Protein 7ZRR (pdb70)

Organism: Homo sapiens (NCBI:txid9606)

Solvent-accessible surface area: 11628 Å² total; per-residue (Å²): 0,11,30,47,125,106,12,60,3,82,97,0,13,21,2,0,1,0,6,10,81,6,221,91,47,59,62,33,7,15,0,1,0,0,2,24,36,63,32,28,0,0,0,0,0,2,17,1,69,67,80,78,125,77,114,24,2,7,0,27,0,0,15,10,78,6,98,47,106,32,177,47,34,102,91,4,44,9,57,54,29,33,37,19,186,83,40,53,49,78,120,21,0,4,57,36,1,0,0,0,0,55,0,113,15,173,138,34,134,36,6,127,90,51,204,7,2,72,53,2,34,57,4,65,100,139,43,32,15,128,122,40,40,59,2,42,0,1,0,0,0,19,52,97,56,114,51,203,149,36,11,60,37,0,8,32,8,72,2,85,12,25,25,43,205,71,0,68,53,124,101,15,13,14,111,53,2,49,89,91,8,12,1,0,2,26,85,140,41,155,18,2,0,1,2,0,0,0,0,0,0,0,2,2,68,15,123,75,144,74,0,0,0,0,0,2,2,2,1,121,20,9,23,84,145,22,42,0,1,1,1,5,38,0,0,22,9,19,73,29,7,123,64,69,28,158,220,131,71,89,119,55,17,5,37,68,0,1,50,14,73,75,18

Foldseek 3Di:
DADFFFDFLLVVQQKKWKWFADVVGDIATQEIWGAADQFKTKFFQVSPVVPVDQQGMKIKGLAFFGPDGDPPIDIWGFPDKAHDPPWDDDPWAIPSTMIMTGTAHPVGGTHDDDSRHDHAHADAAVFDDDFQFKWKAKFQAPNALPDPDTGGGIGMHIKTWDDPVLCLPPLAPNPSDDPQKTFIAHPVLRAAGAPGHGTTFTWGQGPNGTHRQWTFDTWDGTSDPSITTMTGGRSNCVCVVPVVPPD/DDPPDPPQCDDVHVND

GO terms:
  GO:0009986 cell surface (C, IDA)
  GO:0045742 positive regulation of epidermal growth factor receptor signaling pathway (P, IDA)
  GO:0004252 serine-type endopeptidase activity (F, IDA)
  GO:0090091 positive regulation of extracellular matrix disassembly (P, IDA)
  GO:0048018 receptor ligand activity (F, IDA)
  GO:0030335 positive regulation of cell migration (P, IDA)
  GO:0005576 extracellular region (C, IDA)
  GO:0005515 protein binding (F, IPI)
  GO:0006508 proteolysis (P, TAS)
  GO:0006935 chemotaxis (P, TAS)
  GO:0007165 signal transduction (P, TAS)
  GO:0031639 plasminogen activation (P, IDA)
  GO:0035579 specific granule membrane (C, TAS)
  GO:0070821 tertiary granule membrane (C, TAS)
  GO:0005576 extracellular region (C, TAS)
  GO:0042730 fibrinolysis (P, TAS)
  GO:0005886 plasma membrane (C, TAS)
  GO:0004252 serine-type endopeptidase activity (F, TAS)
  GO:0014910 regulation of smooth muscle cell migration (P, IDA)
  GO:2000097 regulation of smooth muscle cell-matrix adhesion (P, IDA)

Sequence (263 aa):
IIGGEFTTTIENQPWFAAIYRRHRRGGSVVTYVCGGSLISPCWVISATHCFIDYPKKEDYIVYLGRSRRLNSNTQGEMKFEVENLILHKDYSADTLAHHNDIALLKIRSKEGRCAQPSRTIQTIALPSMYNDPQQFGTSCEITGFGKEQSTDYLYPEQLKMTVVKLISHRECQQPHYYGSEVTTKMLCAADPQWKKTDSCQGDSGGPLVCSLQGRMTLTGIVSWGRGCALKDKPGVYTRVSHFLPWIRSHTKECSRYEVDCRGRGGPCG

Structure (mmCIF, N/CA/C/O backbone):
data_7ZRR
#
_entry.id   7ZRR
#
_cell.length_a   120.906
_cell.length_b   120.906
_cell.length_c   42.716
_cell.angle_alpha   90.000
_cell.angle_beta   90.000
_cell.angle_gamma   120.000
#
_symmetry.space_group_name_H-M   'H 3'
#
loop_
_entity.id
_entity.type
_entity.pdbx_description
1 polymer 'Urokinase-type plasminogen activator'
2 polymer 'synthetic peptide UK965'
3 non-polymer 'PENTAETHYLENE GLYCOL'
4 non-polymer 1,2-ETHANEDIOL
5 non-polymer 'AMINO GROUP'
6 non-polymer 1,3,5-tris(bromomethyl)benzene
7 water water
#
loop_
_atom_site.group_PDB
_atom_site.id
_atom_site.type_symbol
_atom_site.label_atom_id
_atom_site.label_alt_id
_atom_site.label_comp_id
_atom_site.label_asym_id
_atom_site.label_entity_id
_atom_site.label_seq_id
_atom_site.pdbx_PDB_ins_code
_atom_site.Cartn_x
_atom_site.Cartn_y
_atom_site.Cartn_z
_atom_site.occupancy
_atom_site.B_iso_or_equiv
_atom_site.auth_seq_id
_atom_site.auth_comp_id
_atom_site.auth_asym_id
_atom_site.auth_atom_id
_atom_site.pdbx_PDB_model_num
ATOM 1 N N . ILE A 1 32 ? -8.235 -34.737 -8.205 1.00 13.05 1 ILE A N 1
ATOM 2 C CA . ILE A 1 32 ? -8.353 -36.197 -8.280 1.00 13.94 1 ILE A CA 1
ATOM 3 C C . ILE A 1 32 ? -9.065 -36.572 -9.586 1.00 16.35 1 ILE A C 1
ATOM 4 O O . ILE A 1 32 ? -10.204 -36.167 -9.818 1.00 16.20 1 ILE A O 1
ATOM 9 N N . ILE A 1 33 ? -8.414 -37.438 -10.365 1.00 16.07 2 ILE A N 1
ATOM 10 C CA . ILE A 1 33 ? -9.044 -38.084 -11.508 1.00 17.81 2 ILE A CA 1
ATOM 11 C C . ILE A 1 33 ? -9.848 -39.272 -11.009 1.00 16.45 2 ILE A C 1
ATOM 12 O O . ILE A 1 33 ? -9.334 -40.105 -10.272 1.00 17.99 2 ILE A O 1
ATOM 17 N N . GLY A 1 34 ? -11.103 -39.373 -11.484 1.00 17.85 3 GLY A N 1
ATOM 18 C CA . GLY A 1 34 ? -11.937 -40.487 -11.072 1.00 18.26 3 GLY A CA 1
ATOM 19 C C . GLY A 1 34 ? -12.341 -40.358 -9.601 1.00 19.29 3 GLY A C 1
ATOM 20 O O . GLY A 1 34 ? -12.356 -39.280 -9.037 1.00 18.75 3 GLY A O 1
ATOM 21 N N . GLY A 1 35 ? -12.545 -41.495 -8.949 1.00 19.25 4 GLY A N 1
ATOM 22 C CA . GLY A 1 35 ? -12.967 -41.525 -7.559 1.00 19.05 4 GLY A CA 1
ATOM 23 C C . GLY A 1 35 ? -14.318 -40.831 -7.424 1.00 19.85 4 GLY A C 1
ATOM 24 O O . GLY A 1 35 ? -15.103 -40.796 -8.376 1.00 22.05 4 GLY A O 1
ATOM 25 N N . GLU A 1 36 ? -14.519 -40.173 -6.292 1.00 17.06 5 GLU A N 1
ATOM 26 C CA . GLU A 1 36 ? -15.868 -39.860 -5.831 1.00 18.69 5 GLU A CA 1
ATOM 27 C C . GLU A 1 36 ? -15.827 -38.509 -5.121 1.00 16.35 5 GLU A C 1
ATOM 28 O O . GLU A 1 36 ? -14.827 -38.203 -4.487 1.00 15.68 5 GLU A O 1
ATOM 34 N N . PHE A 1 37 ? -16.907 -37.710 -5.224 1.00 14.92 6 PHE A N 1
ATOM 35 C CA . PHE A 1 37 ? -16.986 -36.563 -4.334 1.00 15.36 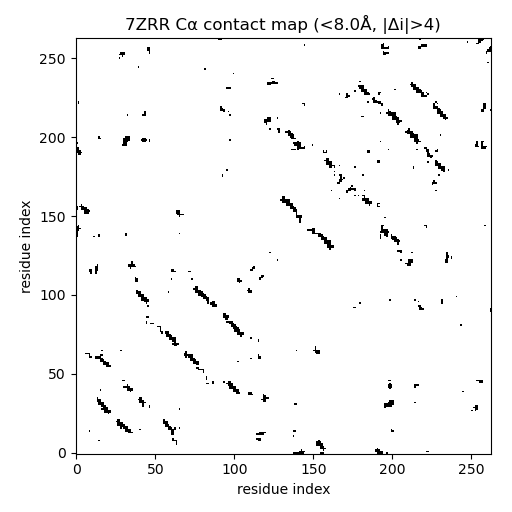6 PHE A CA 1
ATOM 36 C C . PHE A 1 37 ? -17.193 -37.066 -2.910 1.00 15.99 6 PHE A C 1
ATOM 37 O O . PHE A 1 37 ? -17.887 -38.037 -2.658 1.00 16.60 6 PHE A O 1
ATOM 45 N N . THR A 1 38 ? -16.579 -36.363 -1.974 1.00 18.19 7 THR A N 1
ATOM 46 C CA . THR A 1 38 ? -16.714 -36.746 -0.578 1.00 18.07 7 THR A CA 1
ATOM 47 C C . THR A 1 38 ? -17.040 -35.500 0.233 1.00 17.75 7 THR A C 1
ATOM 48 O O . THR A 1 38 ? -17.361 -34.447 -0.313 1.00 18.91 7 THR A O 1
ATOM 52 N N A THR A 1 39 ? -16.957 -35.642 1.557 0.60 18.06 8 THR A N 1
ATOM 53 N N B THR A 1 39 ? -16.994 -35.645 1.561 0.40 17.14 8 THR A N 1
ATOM 54 C CA A THR A 1 39 ? -17.089 -34.524 2.464 0.60 17.24 8 THR A CA 1
ATOM 55 C CA B THR A 1 39 ? -17.117 -34.522 2.468 0.40 15.90 8 THR A CA 1
ATOM 56 C C A THR A 1 39 ? -15.958 -34.646 3.470 0.60 14.58 8 THR A C 1
ATOM 57 C C B THR A 1 39 ? -16.006 -34.655 3.500 0.40 14.21 8 THR A C 1
ATOM 58 O O A THR A 1 39 ? -15.341 -35.708 3.584 0.60 15.48 8 THR A O 1
ATOM 59 O O B THR A 1 39 ? -15.451 -35.743 3.665 0.40 15.11 8 THR A O 1
ATOM 66 N N . ILE A 1 40 ? -15.665 -33.537 4.152 1.00 13.67 9 ILE A N 1
ATOM 67 C CA . ILE A 1 40 ? -14.514 -33.487 5.051 1.00 12.01 9 ILE A CA 1
ATOM 68 C C . ILE A 1 40 ? -14.624 -34.517 6.192 1.00 12.59 9 ILE A C 1
ATOM 69 O O . ILE A 1 40 ? -13.600 -34.967 6.720 1.00 12.44 9 ILE A O 1
ATOM 74 N N . GLU A 1 41 ? -15.838 -34.933 6.535 1.00 12.19 10 GLU A N 1
ATOM 75 C CA . GLU A 1 41 ? -15.983 -35.856 7.653 1.00 13.45 10 GLU A CA 1
ATOM 76 C C . GLU A 1 41 ? -15.361 -37.205 7.306 1.00 14.00 10 GLU A C 1
ATOM 77 O O . GLU A 1 41 ? -14.945 -37.939 8.203 1.00 14.31 10 GLU A O 1
ATOM 83 N N . ASN A 1 42 ? -15.274 -37.527 6.005 1.00 15.97 11 ASN A N 1
ATOM 84 C CA . ASN A 1 42 ? -14.643 -38.763 5.568 1.00 17.15 11 ASN A CA 1
ATOM 85 C C . ASN A 1 42 ? -13.114 -38.649 5.489 1.00 17.74 11 ASN A C 1
ATOM 86 O O . ASN A 1 42 ? -12.449 -39.673 5.422 1.00 22.01 11 ASN A O 1
ATOM 91 N N . GLN A 1 43 ? -12.562 -37.435 5.494 1.00 16.18 12 GLN A N 1
ATOM 92 C CA . GLN A 1 43 ? -11.124 -37.196 5.418 1.00 17.37 12 GLN A CA 1
ATOM 93 C C . GLN A 1 43 ? -10.788 -36.060 6.389 1.00 15.61 12 GLN A C 1
ATOM 94 O O . GLN A 1 43 ? -10.297 -35.032 5.966 1.00 15.06 12 GLN A O 1
ATOM 100 N N . PRO A 1 44 ? -11.092 -36.168 7.702 1.00 15.61 13 PRO A N 1
ATOM 101 C CA . PRO A 1 44 ? -11.108 -35.004 8.589 1.00 14.82 13 PRO A CA 1
ATOM 102 C C . PRO A 1 44 ? -9.746 -34.400 8.952 1.00 13.52 13 PRO A C 1
ATOM 103 O O . PRO A 1 44 ? -9.704 -33.359 9.582 1.00 12.66 13 PRO A O 1
ATOM 107 N N . TRP A 1 45 ? -8.655 -35.069 8.554 1.00 14.30 14 TRP A N 1
ATOM 108 C CA . TRP A 1 45 ? -7.293 -34.557 8.691 1.00 13.63 14 TRP A CA 1
ATOM 109 C C . TRP A 1 45 ? -6.892 -33.675 7.505 1.00 13.39 14 TRP A C 1
ATOM 110 O O . TRP A 1 45 ? -5.804 -33.055 7.526 1.00 12.58 14 TRP A O 1
ATOM 121 N N . PHE A 1 46 ? -7.746 -33.627 6.459 1.00 11.75 15 PHE A N 1
ATOM 122 C CA . PHE A 1 46 ? -7.433 -32.836 5.269 1.00 11.83 15 PHE A CA 1
ATOM 123 C C . PHE A 1 46 ? -7.423 -31.326 5.534 1.00 12.18 15 PHE A C 1
ATOM 124 O O . PHE A 1 46 ? -8.371 -30.736 6.070 1.00 13.26 15 PHE A O 1
ATOM 132 N N . ALA A 1 47 ? -6.306 -30.694 5.140 1.00 10.96 16 ALA A N 1
ATOM 133 C CA . ALA A 1 47 ? -6.109 -29.254 5.273 1.00 10.78 16 ALA A CA 1
ATOM 134 C C . ALA A 1 47 ? -6.088 -28.619 3.890 1.00 10.96 16 ALA A C 1
ATOM 135 O O . ALA A 1 47 ? -5.374 -29.100 2.982 1.00 11.45 16 ALA A O 1
ATOM 137 N N . ALA A 1 48 ? -6.863 -27.530 3.766 1.00 10.24 17 ALA A N 1
ATOM 138 C CA . ALA A 1 48 ? -6.982 -26.769 2.522 1.00 10.88 17 ALA A CA 1
ATOM 139 C C . ALA A 1 48 ? -6.179 -25.490 2.710 1.00 10.37 17 ALA A C 1
ATOM 140 O O . ALA A 1 48 ? -6.485 -24.705 3.601 1.00 11.63 17 ALA A O 1
ATOM 142 N N . ILE A 1 49 ? -5.117 -25.313 1.888 1.00 10.68 18 ILE A N 1
ATOM 143 C CA . ILE A 1 49 ? -4.147 -24.236 2.091 1.00 10.73 18 ILE A CA 1
ATOM 144 C C . ILE A 1 49 ? -4.279 -23.227 0.952 1.00 12.61 18 ILE A C 1
ATOM 145 O O . ILE A 1 49 ? -4.219 -23.618 -0.215 1.00 11.32 18 ILE A O 1
ATOM 150 N N . TYR A 1 50 ? -4.355 -21.938 1.332 1.00 12.83 19 TYR A N 1
ATOM 151 C CA . TYR A 1 50 ? -4.663 -20.887 0.374 1.00 14.93 19 TYR A CA 1
ATOM 152 C C . TYR A 1 50 ? -3.605 -19.800 0.524 1.00 15.26 19 TYR A C 1
ATOM 153 O O . TYR A 1 50 ? -2.942 -19.719 1.557 1.00 15.04 19 TYR A O 1
ATOM 162 N N . ARG A 1 51 ? -3.489 -18.933 -0.495 1.00 17.39 20 ARG A N 1
ATOM 163 C CA . ARG A 1 51 ? -2.571 -17.811 -0.343 1.00 20.07 20 ARG A CA 1
ATOM 164 C C . ARG A 1 51 ? -3.306 -16.521 -0.663 1.00 23.88 20 ARG A C 1
ATOM 165 O O . ARG A 1 51 ? -4.082 -16.489 -1.605 1.00 21.27 20 ARG A O 1
ATOM 173 N N . ARG A 1 52 ? -3.013 -15.482 0.122 1.00 23.58 21 ARG A N 1
ATOM 174 C CA . ARG A 1 52 ? -3.558 -14.150 -0.058 1.00 31.76 21 ARG A CA 1
ATOM 175 C C . ARG A 1 52 ? -2.636 -13.359 -0.982 1.00 32.83 21 ARG A C 1
ATOM 176 O O . ARG A 1 52 ? -1.420 -13.377 -0.817 1.00 35.81 21 ARG A O 1
ATOM 184 N N . HIS A 1 53 ? -3.242 -12.653 -1.939 1.00 35.07 22 HIS A N 1
ATOM 185 C CA . HIS A 1 53 ? -2.504 -11.906 -2.946 1.00 38.97 22 HIS A CA 1
ATOM 186 C C . HIS A 1 53 ? -2.556 -10.412 -2.628 1.00 44.14 22 HIS A C 1
ATOM 187 O O . HIS A 1 53 ? -3.468 -9.950 -1.936 1.00 43.43 22 HIS A O 1
ATOM 194 N N A ARG A 1 54 ? -1.498 -9.630 -3.037 0.50 39.63 23 ARG A N 1
ATOM 195 N N B ARG A 1 54 ? -1.564 -9.686 -3.154 0.50 45.72 23 ARG A N 1
ATOM 196 C CA A ARG A 1 54 ? -1.661 -8.191 -2.903 0.50 45.10 23 ARG A CA 1
ATOM 197 C CA B ARG A 1 54 ? -1.634 -8.209 -3.022 0.50 52.26 23 ARG A CA 1
ATOM 198 C C A ARG A 1 54 ? -2.929 -7.789 -3.650 0.50 47.86 23 ARG A C 1
ATOM 199 C C B ARG A 1 54 ? -2.972 -7.823 -3.646 0.50 52.60 23 ARG A C 1
ATOM 200 O O A ARG A 1 54 ? -3.141 -8.188 -4.795 0.50 50.93 23 ARG A O 1
ATOM 201 O O B ARG A 1 54 ? -3.213 -8.233 -4.796 0.50 55.46 23 ARG A O 1
ATOM 216 N N . GLY A 1 55 ? -3.773 -7.026 -2.953 1.00 50.34 24 GLY A N 1
ATOM 217 C CA . GLY A 1 55 ? -5.134 -6.739 -3.368 1.00 52.09 2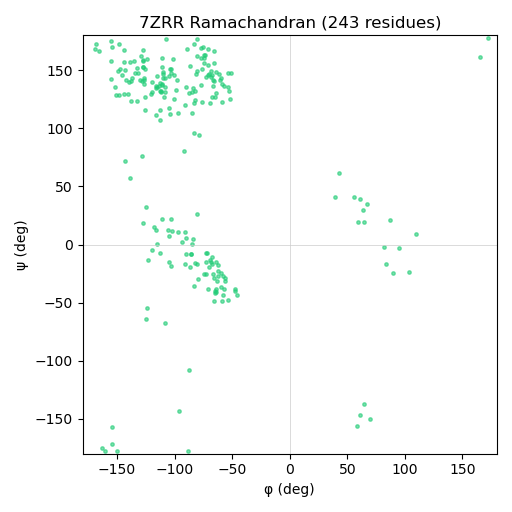4 GLY A CA 1
ATOM 218 C C . GLY A 1 55 ? -6.144 -7.373 -2.415 1.00 55.88 24 GLY A C 1
ATOM 219 O O . GLY A 1 55 ? -7.150 -6.755 -2.074 1.00 58.92 24 GLY A O 1
ATOM 220 N N . GLY A 1 56 ? -5.872 -8.618 -1.999 1.00 54.80 25 GLY A N 1
ATOM 221 C CA . GLY A 1 56 ? -6.688 -9.286 -0.996 1.00 50.80 25 GLY A CA 1
ATOM 222 C C . GLY A 1 56 ? -7.527 -10.429 -1.567 1.00 44.11 25 GLY A C 1
ATOM 223 O O . GLY A 1 56 ? -8.393 -10.972 -0.887 1.00 49.48 25 GLY A O 1
ATOM 224 N N . SER A 1 57 ? -7.275 -10.785 -2.827 1.00 44.68 26 SER A N 1
ATOM 225 C CA . SER A 1 57 ? -7.861 -11.992 -3.385 1.00 36.04 26 SER A CA 1
ATOM 226 C C . SER A 1 57 ? -7.090 -13.186 -2.826 1.00 33.69 26 SER A C 1
ATOM 227 O O . SER A 1 57 ? -5.913 -13.058 -2.487 1.00 35.51 26 SER A O 1
ATOM 230 N N . VAL A 1 58 ? -7.786 -14.325 -2.704 1.00 32.19 27 VAL A N 1
ATOM 231 C CA A VAL A 1 58 ? -7.234 -15.519 -2.085 0.50 27.91 27 VAL A CA 1
ATOM 232 C CA B VAL A 1 58 ? -7.225 -15.517 -2.091 0.50 29.42 27 VAL A CA 1
ATOM 233 C C . VAL A 1 58 ? -7.458 -16.690 -3.039 1.00 26.58 27 VAL A C 1
ATOM 234 O O . VAL A 1 58 ? -8.567 -16.904 -3.507 1.00 27.51 27 VAL A O 1
ATOM 241 N N . THR A 1 59 ? -6.390 -17.437 -3.325 1.00 24.04 28 THR A N 1
ATOM 242 C CA . THR A 1 59 ? -6.532 -18.578 -4.210 1.00 22.70 28 THR A CA 1
ATOM 243 C C . THR A 1 59 ? -5.963 -19.817 -3.536 1.00 20.05 28 THR A C 1
ATOM 244 O O . THR A 1 59 ? -5.129 -19.725 -2.638 1.00 18.39 28 THR A O 1
ATOM 248 N N . TYR A 1 60 ? -6.428 -20.979 -4.012 1.00 18.09 29 TYR A N 1
ATOM 249 C CA . TYR A 1 60 ? -5.943 -22.228 -3.447 1.00 15.71 29 TYR A CA 1
ATOM 250 C C . TYR A 1 60 ? -4.491 -22.459 -3.845 1.00 15.41 29 TYR A C 1
ATOM 251 O O . TYR A 1 60 ? -4.097 -22.170 -4.976 1.00 16.71 29 TYR A O 1
ATOM 260 N N . VAL A 1 61 ? -3.743 -23.095 -2.944 1.00 13.10 30 VAL A N 1
ATOM 261 C CA . VAL A 1 61 ? -2.365 -23.481 -3.183 1.00 14.97 30 VAL A CA 1
ATOM 262 C C . VAL A 1 61 ? -2.273 -24.998 -3.353 1.00 14.17 30 VAL A C 1
ATOM 263 O O . VAL A 1 61 ? -1.897 -25.519 -4.408 1.00 14.00 30 VAL A O 1
ATOM 267 N N . CYS A 1 62 ? -2.542 -25.722 -2.257 1.00 14.19 31 CYS A N 1
ATOM 268 C CA . CYS A 1 62 ? -2.238 -27.135 -2.153 1.00 13.63 31 CYS A CA 1
ATOM 269 C C . CYS A 1 62 ? -2.993 -27.703 -0.955 1.00 12.18 31 CYS A C 1
ATOM 270 O O . CYS A 1 62 ? -3.531 -26.949 -0.128 1.00 12.60 31 CYS A O 1
ATOM 273 N N . GLY A 1 63 ? -3.043 -29.045 -0.900 1.00 11.74 32 GLY A N 1
ATOM 274 C CA . GLY A 1 63 ? -3.578 -29.776 0.232 1.00 11.31 32 GLY A CA 1
ATOM 275 C C . GLY A 1 63 ? -2.512 -29.925 1.309 1.00 10.94 32 GLY A C 1
ATOM 276 O O . GLY A 1 63 ? -1.325 -29.613 1.104 1.00 10.87 32 GLY A O 1
ATOM 277 N N . GLY A 1 64 ? -2.952 -30.450 2.454 1.00 10.60 33 GLY A N 1
ATOM 278 C CA . GLY A 1 64 ? -2.064 -30.847 3.527 1.00 10.24 33 GLY A CA 1
ATOM 279 C C . GLY A 1 64 ? -2.788 -31.778 4.488 1.00 11.28 33 GLY A C 1
ATOM 280 O O . GLY A 1 64 ? -3.938 -32.108 4.223 1.00 9.90 33 GLY A O 1
ATOM 281 N N . SER A 1 65 ? -2.120 -32.161 5.605 1.00 10.42 34 SER A N 1
ATOM 282 C CA . SER A 1 65 ? -2.721 -33.071 6.574 1.00 11.95 34 SER A CA 1
ATOM 283 C C . SER A 1 65 ? -2.391 -32.613 7.984 1.00 11.63 34 SER A C 1
ATOM 284 O O . SER A 1 65 ? -1.243 -32.290 8.271 1.00 12.79 34 SER A O 1
ATOM 287 N N . LEU A 1 66 ? -3.386 -32.718 8.870 1.00 12.39 35 LEU A N 1
ATOM 288 C CA . LEU A 1 66 ? -3.197 -32.329 10.263 1.00 13.32 35 LEU A CA 1
ATOM 289 C C . LEU A 1 66 ? -2.591 -33.515 11.020 1.00 14.24 35 LEU A C 1
ATOM 290 O O . LEU A 1 66 ? -3.224 -34.565 11.176 1.00 16.18 35 LEU A O 1
ATOM 295 N N . ILE A 1 67 ? -1.348 -33.370 11.475 1.00 15.24 36 ILE A N 1
ATOM 296 C CA . ILE A 1 67 ? -0.682 -34.491 12.120 1.00 15.99 36 ILE A CA 1
ATOM 297 C C . ILE A 1 67 ? -0.633 -34.299 13.638 1.00 15.79 36 ILE A C 1
ATOM 298 O O . ILE A 1 67 ? -0.335 -35.263 14.351 1.00 16.80 36 ILE A O 1
ATOM 303 N N . SER A 1 68 ? -0.890 -33.083 14.106 1.00 16.37 37 SER A N 1
ATOM 304 C CA . SER A 1 68 ? -1.142 -32.828 15.516 1.00 19.43 37 SER A CA 1
ATOM 305 C C . SER A 1 68 ? -1.993 -31.571 15.604 1.00 19.87 37 SER A C 1
ATOM 306 O O . SER A 1 68 ? -2.136 -30.854 14.608 1.00 20.04 37 SER A O 1
ATOM 309 N N . PRO A 1 69 ? -2.552 -31.188 16.770 1.00 19.72 38 PRO A N 1
ATOM 310 C CA . PRO A 1 69 ? -3.350 -29.978 16.861 1.00 19.16 38 PRO A CA 1
ATOM 311 C C . PRO A 1 69 ? -2.766 -28.724 16.235 1.00 19.13 38 PRO A C 1
ATOM 312 O O . PRO A 1 69 ? -3.511 -27.946 15.652 1.00 17.59 38 PRO A O 1
ATOM 316 N N . CYS A 1 70 ? -1.448 -28.504 16.381 1.00 18.20 39 CYS A N 1
ATOM 317 C CA . CYS A 1 70 ? -0.874 -27.270 15.880 1.00 17.62 39 CYS A CA 1
ATOM 318 C C . CYS A 1 70 ? -0.079 -27.459 14.581 1.00 15.52 39 CYS A C 1
ATOM 319 O O . CYS A 1 70 ? 0.556 -26.496 14.172 1.00 15.15 39 CYS A O 1
ATOM 322 N N . TRP A 1 71 ? -0.104 -28.641 13.956 1.00 16.14 40 TRP A N 1
ATOM 323 C CA . TRP A 1 71 ? 0.859 -28.944 12.896 1.00 16.64 40 TRP A CA 1
ATOM 324 C C . TRP A 1 71 ? 0.192 -29.538 11.655 1.00 15.95 40 TRP A C 1
ATOM 325 O O . TRP A 1 71 ? -0.449 -30.582 11.745 1.00 15.97 40 TRP A O 1
ATOM 336 N N . VAL A 1 72 ? 0.405 -28.888 10.486 1.00 14.11 41 VAL A N 1
ATOM 337 C CA . VAL A 1 72 ? -0.031 -29.457 9.205 1.00 13.49 41 VAL A CA 1
ATOM 338 C C . VAL A 1 72 ? 1.202 -29.794 8.367 1.00 13.26 41 VAL A C 1
ATOM 339 O O . VAL A 1 72 ? 2.148 -29.004 8.332 1.00 14.62 41 VAL A O 1
ATOM 343 N N . ILE A 1 73 ? 1.196 -30.976 7.738 1.00 12.47 42 ILE A N 1
ATOM 344 C CA . ILE A 1 73 ? 2.272 -31.382 6.847 1.00 12.34 42 ILE A CA 1
ATOM 345 C C . ILE A 1 73 ? 1.762 -31.349 5.401 1.00 12.35 42 ILE A C 1
ATOM 346 O O . ILE A 1 73 ? 0.616 -31.689 5.122 1.00 10.67 42 ILE A O 1
ATOM 351 N N . SER A 1 74 ? 2.649 -30.950 4.488 1.00 10.79 43 SER A N 1
ATOM 352 C CA . SER A 1 74 ? 2.340 -30.732 3.080 1.00 10.27 43 SER A CA 1
ATOM 353 C C . SER A 1 74 ? 3.636 -30.916 2.282 1.00 11.44 43 SER A C 1
ATOM 354 O O . SER A 1 74 ? 4.535 -31.620 2.748 1.00 11.85 43 SER A O 1
ATOM 357 N N . ALA A 1 75 ? 3.689 -30.314 1.085 1.00 11.82 44 ALA A N 1
ATOM 358 C CA . ALA A 1 75 ? 4.811 -30.530 0.171 1.00 11.75 44 ALA A CA 1
ATOM 359 C C . ALA A 1 75 ? 5.548 -29.206 -0.024 1.00 12.74 44 ALA A C 1
ATOM 360 O O . ALA A 1 75 ? 4.916 -28.194 -0.291 1.00 13.19 44 ALA A O 1
ATOM 362 N N . THR A 1 76 ? 6.890 -29.232 0.038 1.00 13.95 45 THR A N 1
ATOM 363 C CA . THR A 1 76 ? 7.665 -27.988 -0.116 1.00 13.63 45 THR A CA 1
ATOM 364 C C . THR A 1 76 ? 7.424 -27.317 -1.469 1.00 13.97 45 THR A C 1
ATOM 365 O O . THR A 1 76 ? 7.354 -26.098 -1.510 1.00 14.81 45 THR A O 1
ATOM 369 N N . HIS A 1 77 ? 7.246 -28.092 -2.554 1.00 14.58 46 HIS A N 1
ATOM 370 C CA . HIS A 1 77 ? 7.068 -27.487 -3.870 1.00 14.68 46 HIS A CA 1
ATOM 371 C C . HIS A 1 77 ? 5.900 -26.510 -3.922 1.00 16.68 46 HIS A C 1
ATOM 372 O O . HIS A 1 77 ? 5.905 -25.591 -4.740 1.00 15.71 46 HIS A O 1
ATOM 379 N N . CYS A 1 78 ? 4.891 -26.752 -3.066 1.00 13.80 47 CYS A N 1
ATOM 380 C CA . CYS A 1 78 ? 3.722 -25.893 -2.999 1.00 14.88 47 CYS A CA 1
ATOM 381 C C . CYS A 1 78 ? 4.049 -24.466 -2.584 1.00 15.21 47 CYS A C 1
ATOM 382 O O . CYS A 1 78 ? 3.255 -23.580 -2.852 1.00 15.95 47 CYS A O 1
ATOM 385 N N . PHE A 1 79 ? 5.185 -24.243 -1.905 1.00 17.05 48 PHE A N 1
ATOM 386 C CA . PHE A 1 79 ? 5.429 -22.970 -1.239 1.00 17.21 48 PHE A CA 1
ATOM 387 C C . PHE A 1 79 ? 6.715 -22.289 -1.710 1.00 19.74 48 PHE A C 1
ATOM 388 O O . PHE A 1 79 ? 6.933 -21.124 -1.348 1.00 20.05 48 PHE A O 1
ATOM 396 N N . ILE A 1 80 ? 7.571 -23.018 -2.433 1.00 18.64 49 ILE A N 1
ATOM 397 C CA . ILE A 1 80 ? 8.966 -22.610 -2.626 1.00 19.28 49 ILE A CA 1
AT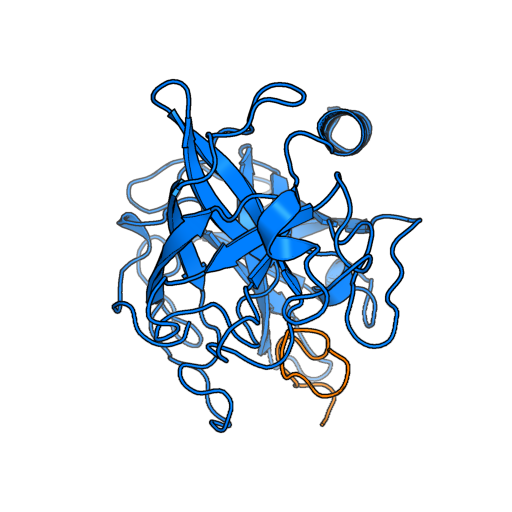OM 398 C C . ILE A 1 80 ? 9.016 -21.275 -3.382 1.00 20.05 49 ILE A C 1
ATOM 399 O O . ILE A 1 80 ? 9.933 -20.493 -3.171 1.00 22.77 49 ILE A O 1
ATOM 404 N N . ASP A 1 81 ? 8.003 -20.978 -4.204 1.00 20.69 50 ASP A N 1
ATOM 405 C CA . ASP A 1 81 ? 7.965 -19.745 -4.975 1.00 22.50 50 ASP A CA 1
ATOM 406 C C . ASP A 1 81 ? 7.638 -18.537 -4.110 1.00 24.75 50 ASP A C 1
ATOM 407 O O . ASP A 1 81 ? 7.990 -17.422 -4.473 1.00 26.99 50 ASP A O 1
ATOM 412 N N . TYR A 1 82 ? 6.942 -18.746 -2.987 1.00 23.75 51 TYR A N 1
ATOM 413 C CA . TYR A 1 82 ? 6.445 -17.657 -2.166 1.00 23.02 51 TYR A CA 1
ATOM 414 C C . TYR A 1 82 ? 6.577 -18.105 -0.715 1.00 23.11 51 TYR A C 1
ATOM 415 O O . TYR A 1 82 ? 5.593 -18.497 -0.087 1.00 22.90 51 TYR A O 1
ATOM 424 N N . PRO A 1 83 ? 7.816 -18.174 -0.189 1.00 22.65 52 PRO A N 1
ATOM 425 C CA . PRO A 1 83 ? 8.065 -18.819 1.097 1.00 23.32 52 PRO A CA 1
ATOM 426 C C . PRO A 1 83 ? 7.766 -17.975 2.345 1.00 25.50 52 PRO A C 1
ATOM 427 O O . PRO A 1 83 ? 8.369 -18.198 3.390 1.00 31.84 52 PRO A O 1
ATOM 431 N N . LYS A 1 84 ? 6.856 -17.006 2.250 1.00 25.16 53 LYS A N 1
ATOM 432 C CA . LYS A 1 84 ? 6.580 -16.171 3.415 1.00 26.39 53 LYS A CA 1
ATOM 433 C C . LYS A 1 84 ? 5.305 -16.623 4.118 1.00 25.21 53 LYS A C 1
ATOM 434 O O . LYS A 1 84 ? 4.238 -16.656 3.511 1.00 24.32 53 LYS A O 1
ATOM 440 N N . LYS A 1 85 ? 5.423 -16.911 5.416 1.00 22.70 54 LYS A N 1
ATOM 441 C CA . LYS A 1 85 ? 4.324 -17.540 6.124 1.00 22.34 54 LYS A CA 1
ATOM 442 C C . LYS A 1 85 ? 3.108 -16.616 6.139 1.00 22.26 54 LYS A C 1
ATOM 443 O O . LYS A 1 85 ? 1.973 -17.088 6.124 1.00 21.44 54 LYS A O 1
ATOM 449 N N . GLU A 1 86 ? 3.330 -15.299 6.149 1.00 23.16 55 GLU A N 1
ATOM 450 C CA . GLU A 1 86 ? 2.236 -14.340 6.272 1.00 24.67 55 GLU A CA 1
ATOM 451 C C . GLU A 1 86 ? 1.242 -14.398 5.111 1.00 24.10 55 GLU A C 1
ATOM 452 O O . GLU A 1 86 ? 0.135 -13.873 5.242 1.00 25.15 55 GLU A O 1
ATOM 458 N N . ASP A 1 87 ? 1.627 -15.005 3.988 1.00 22.97 56 ASP A N 1
ATOM 459 C CA . ASP A 1 87 ? 0.760 -14.997 2.817 1.00 25.84 56 ASP A CA 1
ATOM 460 C C . ASP A 1 87 ? -0.329 -16.078 2.940 1.00 24.15 56 ASP A C 1
ATOM 461 O O . ASP A 1 87 ? -1.323 -16.045 2.208 1.00 24.03 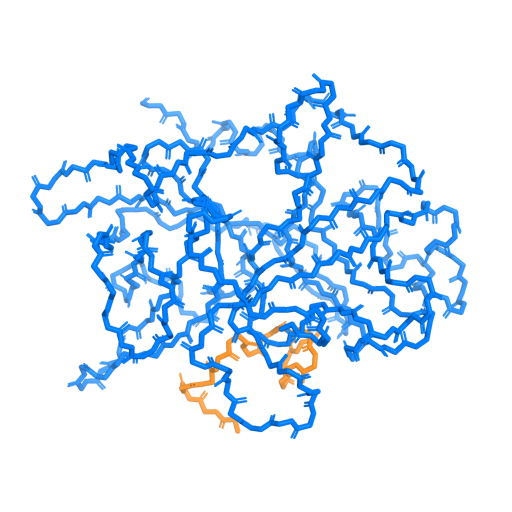56 ASP A O 1
ATOM 466 N N . TYR A 1 88 ? -0.144 -17.048 3.846 1.00 20.72 57 TYR A N 1
ATOM 467 C CA . TYR A 1 88 ? -0.938 -18.271 3.746 1.00 18.71 57 TYR A CA 1
ATOM 468 C C . TYR A 1 88 ? -2.070 -18.296 4.766 1.00 18.99 57 TYR A C 1
ATOM 469 O O . TYR A 1 88 ? -1.964 -17.692 5.834 1.00 18.30 57 TYR A O 1
ATOM 478 N N . ILE A 1 89 ? -3.143 -19.000 4.386 1.00 16.95 58 ILE A N 1
ATOM 479 C CA . ILE A 1 89 ? -4.271 -19.312 5.247 1.00 18.33 58 ILE A CA 1
ATOM 480 C C . ILE A 1 89 ? -4.472 -20.828 5.185 1.00 16.62 58 ILE A C 1
ATOM 481 O O . ILE A 1 89 ? -4.371 -21.436 4.108 1.00 17.63 58 ILE A O 1
ATOM 486 N N . VAL A 1 90 ? -4.802 -21.422 6.320 1.00 14.98 59 VAL A N 1
ATOM 487 C CA . VAL A 1 90 ? -5.118 -22.835 6.363 1.00 15.37 59 VAL A CA 1
ATOM 488 C C . VAL A 1 90 ? -6.534 -23.003 6.888 1.00 15.56 59 VAL A C 1
ATOM 489 O O . VAL A 1 90 ? -6.865 -22.449 7.938 1.00 15.87 59 VAL A O 1
ATOM 493 N N . TYR A 1 91 ? -7.333 -23.790 6.151 1.00 13.51 60 TYR A N 1
ATOM 494 C CA . TYR A 1 91 ? -8.619 -24.226 6.658 1.00 13.41 60 TYR A CA 1
ATOM 495 C C . TYR A 1 91 ? -8.618 -25.707 7.016 1.00 13.43 60 TYR A C 1
ATOM 496 O O . TYR A 1 91 ? -8.056 -26.551 6.316 1.00 12.70 60 TYR A O 1
ATOM 505 N N . LEU A 1 92 ? -9.203 -26.010 8.184 1.00 11.82 61 LEU A N 1
ATOM 506 C CA . LEU A 1 92 ? -9.499 -27.395 8.528 1.00 11.19 61 LEU A CA 1
ATOM 507 C C . LEU A 1 92 ? -11.027 -27.493 8.503 1.00 11.35 61 LEU A C 1
ATOM 508 O O . LEU A 1 92 ? -11.691 -26.460 8.584 1.00 12.63 61 LEU A O 1
ATOM 513 N N . GLY A 1 93 ? -11.553 -28.723 8.382 1.00 12.66 62 GLY A N 1
ATOM 514 C CA . GLY A 1 93 ? -12.981 -28.988 8.421 1.00 13.24 62 GLY A CA 1
ATOM 515 C C . GLY A 1 93 ? -13.735 -28.341 7.256 1.00 13.09 62 GLY A C 1
ATOM 516 O O . GLY A 1 93 ? -14.921 -28.056 7.403 1.00 15.29 62 GLY A O 1
ATOM 517 N N . ARG A 1 94 ? -13.058 -28.180 6.114 1.00 12.32 63 ARG A N 1
ATOM 518 C CA . ARG A 1 94 ? -13.655 -27.529 4.961 1.00 14.34 63 ARG A CA 1
ATOM 519 C C . ARG A 1 94 ? -13.844 -28.525 3.817 1.00 15.45 63 ARG A C 1
ATOM 520 O O . ARG A 1 94 ? -12.906 -29.210 3.396 1.00 14.90 63 ARG A O 1
ATOM 528 N N . SER A 1 95 ? -15.055 -28.495 3.241 1.00 14.57 64 SER A N 1
ATOM 529 C CA . SER A 1 95 ? -15.386 -29.471 2.213 1.00 14.25 64 SER A CA 1
ATOM 530 C C . SER A 1 95 ? -15.439 -28.850 0.829 1.00 13.48 64 SER A C 1
ATOM 531 O O . SER A 1 95 ? -15.555 -29.604 -0.126 1.00 12.43 64 SER A O 1
ATOM 534 N N A ARG A 1 96 ? -15.407 -27.507 0.735 0.50 13.06 65 ARG A N 1
ATOM 535 N N B ARG A 1 96 ? -15.400 -27.505 0.736 0.50 13.18 65 ARG A N 1
ATOM 536 C CA A ARG A 1 96 ? -15.538 -26.862 -0.561 0.50 13.08 65 ARG A CA 1
ATOM 537 C CA B ARG A 1 96 ? -15.550 -26.842 -0.550 0.50 13.29 65 ARG A CA 1
ATOM 538 C C A ARG A 1 96 ? -14.390 -25.896 -0.813 0.50 13.56 65 ARG A C 1
ATOM 539 C C B ARG A 1 96 ? -14.402 -25.879 -0.811 0.50 13.69 65 ARG A C 1
ATOM 540 O O A ARG A 1 96 ? -13.777 -25.382 0.122 0.50 13.95 65 ARG A O 1
ATOM 541 O O B ARG A 1 96 ? -13.807 -25.341 0.123 0.50 14.10 65 ARG A O 1
ATOM 556 N N . LEU A 1 97 ? -14.126 -25.655 -2.102 1.00 13.21 66 LEU A N 1
ATOM 557 C CA . LEU A 1 97 ? -12.910 -24.961 -2.498 1.00 13.58 66 LEU A CA 1
ATOM 558 C C . LEU A 1 97 ? -13.025 -23.456 -2.281 1.00 14.64 66 LEU A C 1
ATOM 559 O O . LEU A 1 97 ? -12.147 -22.856 -1.673 1.00 15.08 66 LEU A O 1
ATOM 564 N N . ASN A 1 98 ? -14.074 -22.835 -2.838 1.00 17.89 67 ASN A N 1
ATOM 565 C CA . ASN A 1 98 ? -14.204 -21.391 -2.882 1.00 19.31 67 ASN A CA 1
ATOM 566 C C . ASN A 1 98 ? -15.441 -20.929 -2.099 1.00 21.85 67 ASN A C 1
ATOM 567 O O . ASN A 1 98 ? -15.815 -19.772 -2.207 1.00 22.71 67 ASN A O 1
ATOM 572 N N . SER A 1 99 ? -16.013 -21.813 -1.271 1.00 23.82 68 SER A N 1
ATOM 573 C CA . SER A 1 99 ? -17.187 -21.593 -0.436 1.00 24.06 68 SER A CA 1
ATOM 574 C C . SER A 1 99 ? -16.906 -22.081 0.986 1.00 25.76 68 SER A C 1
ATOM 575 O O . SER A 1 99 ? -16.170 -23.041 1.196 1.00 24.73 68 SER A O 1
ATOM 578 N N . ASN A 1 100 ? -17.504 -21.420 1.977 1.00 23.65 69 ASN A N 1
ATOM 579 C CA . ASN A 1 100 ? -17.329 -21.800 3.374 1.00 22.96 69 ASN A CA 1
ATOM 580 C C . ASN A 1 100 ? -18.269 -22.951 3.677 1.00 21.90 69 ASN A C 1
ATOM 581 O O . ASN A 1 100 ? -19.320 -23.014 3.061 1.00 22.74 69 ASN A O 1
ATOM 586 N N . THR A 1 101 ? -17.868 -23.876 4.572 1.00 20.88 70 THR A N 1
ATOM 587 C CA . THR A 1 101 ? -18.765 -24.942 4.969 1.00 20.89 70 THR A CA 1
ATOM 588 C C . THR A 1 101 ? -18.854 -24.992 6.495 1.00 19.02 70 THR A C 1
ATOM 589 O O . THR A 1 101 ? -17.945 -24.593 7.216 1.00 18.33 70 THR A O 1
ATOM 593 N N . GLN A 1 102 ? -19.986 -25.473 6.992 1.00 19.89 71 GLN A N 1
ATOM 594 C CA . GLN A 1 102 ? -20.226 -25.416 8.427 1.00 18.90 71 GLN A CA 1
ATOM 595 C C . GLN A 1 102 ? -19.231 -26.348 9.115 1.00 17.78 71 GLN A C 1
ATOM 596 O O . GLN A 1 102 ? -18.974 -27.444 8.624 1.00 19.11 71 GLN A O 1
ATOM 602 N N . GLY A 1 103 ? -18.640 -25.886 10.220 1.00 16.96 72 GLY A N 1
ATOM 603 C CA . GLY A 1 103 ? -17.721 -26.725 10.966 1.00 17.19 72 GLY A CA 1
ATOM 604 C C . GLY A 1 103 ? -16.254 -26.499 10.573 1.00 18.92 72 GLY A C 1
ATOM 605 O O . GLY A 1 103 ? -15.364 -27.150 11.126 1.00 18.10 72 GLY A O 1
ATOM 606 N N . GLU A 1 104 ? -16.026 -25.633 9.577 1.00 17.54 73 GLU A N 1
ATOM 607 C CA . GLU A 1 104 ? -14.664 -25.301 9.164 1.00 17.36 73 GLU A CA 1
ATOM 608 C C . GLU A 1 104 ? -14.024 -24.387 10.208 1.00 16.98 73 GLU A C 1
ATOM 609 O O . GLU A 1 104 ? -14.729 -23.705 10.959 1.00 19.00 73 GLU A O 1
ATOM 615 N N . MET A 1 105 ? -12.692 -24.381 10.265 1.00 15.18 74 MET A N 1
ATOM 616 C CA . MET A 1 105 ? -11.971 -23.477 11.147 1.00 16.83 74 MET A CA 1
ATOM 617 C C . MET A 1 105 ? -10.780 -22.904 10.379 1.00 16.72 74 MET A C 1
ATOM 618 O O . MET A 1 105 ? -10.185 -23.603 9.554 1.00 15.16 74 MET A O 1
ATOM 623 N N . LYS A 1 106 ? -10.474 -21.631 10.625 1.00 15.86 75 LYS A N 1
ATOM 624 C CA . LYS A 1 106 ? -9.477 -20.928 9.828 1.00 16.70 75 LYS A CA 1
ATOM 625 C C . LYS A 1 106 ? -8.267 -20.619 10.704 1.00 18.05 75 LYS A C 1
ATOM 626 O O . LYS A 1 106 ? -8.435 -20.246 11.853 1.00 18.64 75 LYS A O 1
ATOM 632 N N . PHE A 1 107 ? -7.063 -20.781 10.140 1.00 15.82 76 PHE A N 1
ATOM 633 C CA . PHE A 1 107 ? -5.818 -20.616 10.861 1.00 16.24 76 PHE A CA 1
ATOM 634 C C . PHE A 1 107 ? -4.847 -19.794 10.023 1.00 17.43 76 PHE A C 1
ATOM 635 O O . PHE A 1 107 ? -4.879 -19.800 8.777 1.00 17.81 76 PHE A O 1
ATOM 643 N N . GLU A 1 108 ? -4.023 -19.031 10.750 1.00 17.06 77 GLU A N 1
ATOM 644 C CA . GLU A 1 108 ? -2.874 -18.403 10.143 1.00 19.41 77 GLU A CA 1
ATOM 645 C C . GLU A 1 108 ? -1.704 -19.380 10.249 1.00 16.27 77 GLU A C 1
ATOM 646 O O . GLU A 1 108 ? -1.761 -20.374 10.969 1.00 16.38 77 GLU A O 1
ATOM 652 N N . VAL A 1 109 ? -0.623 -19.087 9.528 1.00 18.32 78 VAL A N 1
ATOM 653 C CA . VAL A 1 109 ? 0.547 -19.927 9.594 1.00 16.35 78 VAL A CA 1
ATOM 654 C C . VAL A 1 109 ? 1.592 -19.206 10.456 1.00 19.09 78 VAL A C 1
ATOM 655 O O . VAL A 1 109 ? 2.137 -18.212 10.001 1.00 18.43 78 VAL A O 1
ATOM 659 N N . GLU A 1 110 ? 1.875 -19.766 11.644 1.00 21.60 79 GLU A N 1
ATOM 660 C CA . GLU A 1 110 ? 2.822 -19.252 12.639 1.00 22.46 79 GLU A CA 1
ATOM 661 C C . GLU A 1 110 ? 4.264 -19.611 12.269 1.00 23.99 79 GLU A C 1
ATOM 662 O O . GLU A 1 110 ? 5.205 -18.909 12.635 1.00 23.66 79 GLU A O 1
ATOM 668 N N . ASN A 1 111 ? 4.452 -20.737 11.587 1.00 19.88 80 ASN A N 1
ATOM 669 C CA . ASN A 1 111 ? 5.768 -21.174 11.138 1.00 21.87 80 ASN A CA 1
ATOM 670 C C . ASN A 1 111 ? 5.593 -21.945 9.837 1.00 21.60 80 ASN A C 1
ATOM 671 O O . ASN A 1 111 ? 4.766 -22.850 9.795 1.00 21.40 80 ASN A O 1
ATOM 676 N N . LEU A 1 112 ? 6.359 -21.564 8.803 1.00 20.31 81 LEU A N 1
ATOM 677 C CA . LEU A 1 112 ? 6.349 -22.293 7.543 1.00 19.78 81 LEU A CA 1
ATOM 678 C C . LEU A 1 112 ? 7.732 -22.883 7.313 1.00 19.53 81 LEU A C 1
ATOM 679 O O . LEU A 1 112 ? 8.716 -22.169 7.135 1.00 22.90 81 LEU A O 1
ATOM 684 N N . ILE A 1 113 ? 7.801 -24.202 7.397 1.00 20.20 82 ILE A N 1
ATOM 685 C CA . ILE A 1 113 ? 9.086 -24.858 7.418 1.00 18.87 82 ILE A CA 1
ATOM 686 C C . ILE A 1 113 ? 9.190 -25.644 6.120 1.00 17.68 82 ILE A C 1
ATOM 687 O O . ILE A 1 113 ? 8.405 -26.569 5.902 1.00 16.12 82 ILE A O 1
ATOM 692 N N . LEU A 1 114 ? 10.140 -25.255 5.281 1.00 17.14 83 LEU A N 1
ATOM 693 C CA . LEU A 1 114 ? 10.396 -25.932 4.013 1.00 17.23 83 LEU A CA 1
ATOM 694 C C . LEU A 1 114 ? 11.651 -26.775 4.161 1.00 18.32 83 LEU A C 1
ATOM 695 O O . LEU A 1 114 ? 12.497 -26.463 4.988 1.00 21.98 83 LEU A O 1
ATOM 700 N N . HIS A 1 115 ? 11.737 -27.878 3.411 1.00 18.46 84 HIS A N 1
ATOM 701 C CA . HIS A 1 115 ? 12.881 -28.766 3.531 1.00 20.74 84 HIS A CA 1
ATOM 702 C C . HIS A 1 115 ? 14.059 -28.114 2.809 1.00 20.62 84 HIS A C 1
ATOM 703 O O . HIS A 1 115 ? 13.953 -27.810 1.617 1.00 20.04 84 HIS A O 1
ATOM 710 N N . LYS A 1 116 ? 15.170 -27.901 3.534 1.00 22.38 85 LYS A N 1
ATOM 711 C CA . LYS A 1 116 ? 16.261 -27.100 2.985 1.00 24.60 85 LYS A CA 1
ATOM 712 C C . LYS A 1 116 ? 16.958 -27.845 1.841 1.00 25.31 85 LYS A C 1
ATOM 713 O O . LYS A 1 116 ? 17.734 -27.260 1.073 1.00 21.78 85 LYS A O 1
ATOM 719 N N . ASP A 1 117 ? 16.677 -29.139 1.703 1.00 23.02 86 ASP A N 1
ATOM 720 C CA . ASP A 1 117 ? 17.325 -29.907 0.643 1.00 24.65 86 ASP A CA 1
ATOM 721 C C . ASP A 1 117 ? 16.335 -30.312 -0.454 1.00 23.82 86 ASP A C 1
ATOM 722 O O . ASP A 1 117 ? 16.575 -31.258 -1.198 1.00 23.84 86 ASP A O 1
ATOM 727 N N . TYR A 1 118 ? 15.225 -29.580 -0.558 1.00 23.08 87 TYR A N 1
ATOM 728 C CA . TYR A 1 118 ? 14.292 -29.759 -1.658 1.00 21.03 87 TYR A CA 1
ATOM 729 C C . TYR A 1 118 ? 15.021 -29.558 -2.983 1.00 24.16 87 TYR A C 1
ATOM 730 O O . TYR A 1 118 ? 15.817 -28.630 -3.154 1.00 22.47 87 TYR A O 1
ATOM 739 N N . SER A 1 119 ? 14.726 -30.444 -3.935 1.00 23.66 88 SER A N 1
ATOM 740 C CA . SER A 1 119 ? 15.183 -30.232 -5.298 1.00 26.94 88 SER A CA 1
ATOM 741 C C . SER A 1 119 ? 14.245 -30.992 -6.219 1.00 26.56 88 SER A C 1
ATOM 742 O O . SER A 1 119 ? 13.573 -31.919 -5.782 1.00 26.27 88 SER A O 1
ATOM 745 N N . ALA A 1 120 ? 14.210 -30.564 -7.477 1.00 26.05 89 ALA A N 1
ATOM 746 C CA . ALA A 1 120 ? 13.483 -31.248 -8.530 1.00 27.52 89 ALA A CA 1
ATOM 747 C C . ALA A 1 120 ? 14.464 -31.520 -9.662 1.00 27.70 89 ALA A C 1
ATOM 748 O O . ALA A 1 120 ? 15.433 -30.769 -9.815 1.00 27.07 89 ALA A O 1
ATOM 750 N N . ASP A 1 121 ? 14.233 -32.598 -10.418 1.00 26.46 90 ASP A N 1
ATOM 751 C CA . ASP A 1 121 ? 14.704 -32.620 -11.798 1.00 30.16 90 ASP A CA 1
ATOM 752 C C . ASP A 1 121 ? 13.577 -32.201 -12.751 1.00 31.28 90 ASP A C 1
ATOM 753 O O . ASP A 1 121 ? 12.800 -31.298 -12.428 1.00 35.45 90 ASP A O 1
ATOM 758 N N . THR A 1 122 ? 13.510 -32.835 -13.934 1.00 29.50 91 THR A N 1
ATOM 759 C CA . THR A 1 122 ? 12.445 -32.588 -14.904 1.00 32.38 91 THR A CA 1
ATOM 760 C C . THR A 1 122 ? 11.106 -33.029 -14.305 1.00 31.67 91 THR A C 1
ATOM 761 O O . THR A 1 122 ? 10.066 -32.393 -14.504 1.00 31.64 91 THR A O 1
ATOM 765 N N . LEU A 1 123 ? 11.152 -34.141 -13.568 1.00 33.18 92 LEU A N 1
ATOM 766 C CA . LEU A 1 123 ? 9.944 -34.814 -13.131 1.00 32.18 92 LEU A CA 1
ATOM 767 C C . LEU A 1 123 ? 9.949 -34.950 -11.610 1.00 29.68 92 LEU A C 1
ATOM 768 O O . LEU A 1 123 ? 8.957 -34.612 -10.978 1.00 31.54 92 LEU A O 1
ATOM 773 N N . ALA A 1 124 ? 11.019 -35.544 -11.072 1.00 25.86 93 ALA A N 1
ATOM 774 C CA . ALA A 1 124 ? 11.088 -36.005 -9.697 1.00 25.82 93 ALA A CA 1
ATOM 775 C C . ALA A 1 124 ? 11.304 -34.833 -8.745 1.00 26.80 93 ALA A C 1
ATOM 776 O O . ALA A 1 124 ? 12.040 -33.893 -9.046 1.00 24.70 93 ALA A O 1
ATOM 778 N N . HIS A 1 125 ? 10.573 -34.872 -7.627 1.00 26.17 94 HIS A N 1
ATOM 779 C CA . HIS A 1 125 ? 10.782 -33.946 -6.530 1.00 23.80 94 HIS A CA 1
ATOM 780 C C . HIS A 1 125 ? 11.395 -34.703 -5.357 1.00 25.60 94 HIS A C 1
ATOM 781 O O . HIS A 1 125 ? 10.839 -35.688 -4.881 1.00 25.94 94 HIS A O 1
ATOM 788 N N . HIS A 1 126 ? 12.526 -34.205 -4.841 1.00 20.96 95 HIS A N 1
ATOM 789 C CA . HIS A 1 126 ? 13.167 -34.828 -3.702 1.00 22.60 95 HIS A CA 1
ATOM 790 C C . HIS A 1 126 ? 12.871 -33.994 -2.471 1.00 17.99 95 HIS A C 1
ATOM 791 O O . HIS A 1 126 ? 12.791 -32.774 -2.587 1.00 18.10 95 HIS A O 1
ATOM 798 N N . ASN A 1 127 ? 12.760 -34.665 -1.321 1.00 17.54 96 ASN A N 1
ATOM 799 C CA . ASN A 1 127 ? 12.587 -33.976 -0.038 1.00 20.11 96 ASN A CA 1
ATOM 800 C C . ASN A 1 127 ? 11.366 -33.053 -0.088 1.00 19.90 96 ASN A C 1
ATOM 801 O O . ASN A 1 127 ? 11.392 -31.910 0.391 1.00 19.22 96 ASN A O 1
ATOM 806 N N . ASP A 1 128 ? 10.288 -33.545 -0.723 1.00 16.79 97 ASP A N 1
ATOM 807 C CA . ASP A 1 128 ? 9.158 -32.664 -0.989 1.00 15.72 97 ASP A CA 1
ATOM 808 C C . ASP A 1 128 ? 8.187 -32.779 0.180 1.00 16.21 97 ASP A C 1
ATOM 809 O O . ASP A 1 128 ? 7.206 -33.523 0.108 1.00 16.65 97 ASP A O 1
ATOM 814 N N . ILE A 1 129 ? 8.513 -32.054 1.254 1.00 15.56 98 ILE A N 1
ATOM 815 C CA . ILE A 1 129 ? 7.850 -32.158 2.552 1.00 14.61 98 ILE A CA 1
ATOM 816 C C . ILE A 1 129 ? 7.984 -30.801 3.234 1.00 15.37 98 ILE A C 1
ATOM 817 O O . ILE A 1 129 ? 9.043 -30.168 3.162 1.00 16.31 98 ILE A O 1
ATOM 822 N N . ALA A 1 130 ? 6.873 -30.327 3.832 1.00 13.98 99 ALA A N 1
ATOM 823 C CA . ALA A 1 130 ? 6.859 -29.003 4.417 1.00 14.03 99 ALA A CA 1
ATOM 824 C C . ALA A 1 130 ? 6.005 -29.089 5.674 1.00 13.97 99 ALA A C 1
ATOM 825 O O . ALA A 1 130 ? 5.094 -29.942 5.740 1.00 13.40 99 ALA A O 1
ATOM 827 N N . LEU A 1 131 ? 6.330 -28.244 6.657 1.00 14.69 100 LEU A N 1
ATOM 828 C CA . LEU A 1 131 ? 5.525 -28.170 7.876 1.00 14.71 100 LEU A CA 1
ATOM 829 C C . LEU A 1 131 ? 4.954 -26.781 8.056 1.00 15.18 100 LEU A C 1
ATOM 830 O O . LEU A 1 131 ? 5.637 -25.776 7.848 1.00 17.29 100 LEU A O 1
ATOM 835 N N . LEU A 1 132 ? 3.692 -26.739 8.504 1.00 14.29 101 LEU A N 1
ATOM 836 C CA . LEU A 1 132 ? 3.032 -25.475 8.770 1.00 16.31 101 LEU A CA 1
ATOM 837 C C . LEU A 1 132 ? 2.525 -25.539 10.199 1.00 16.51 101 LEU A C 1
ATOM 838 O O . LEU A 1 132 ? 1.691 -26.391 10.529 1.00 16.62 101 LEU A O 1
ATOM 843 N N . LYS A 1 133 ? 3.062 -24.670 11.054 1.00 17.26 102 LYS A N 1
ATOM 844 C CA . LYS A 1 133 ? 2.486 -24.532 12.392 1.00 17.30 102 LYS A CA 1
ATOM 845 C C . LYS A 1 133 ? 1.296 -23.593 12.303 1.00 17.64 102 LYS A C 1
ATOM 846 O O . LYS A 1 133 ? 1.441 -22.453 11.871 1.00 17.93 102 LYS A O 1
ATOM 852 N N . ILE A 1 134 ? 0.114 -24.074 12.711 1.00 16.07 103 ILE A N 1
ATOM 853 C CA . ILE A 1 134 ? -1.095 -23.284 1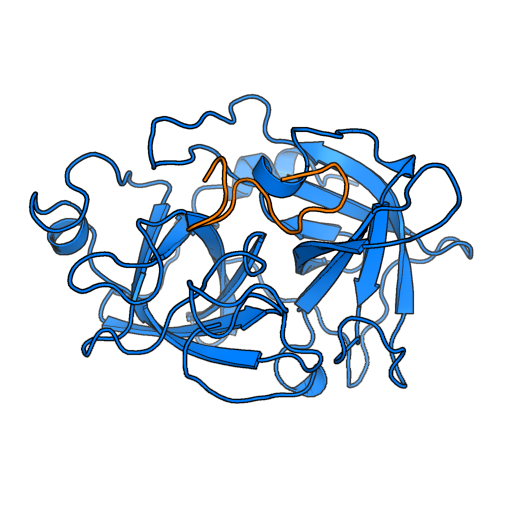2.598 1.00 17.36 103 ILE A CA 1
ATOM 854 C C . ILE A 1 134 ? -1.502 -22.631 13.925 1.00 18.56 103 ILE A C 1
ATOM 855 O O . ILE A 1 134 ? -1.348 -23.193 14.997 1.00 19.92 103 ILE A O 1
ATOM 860 N N . ARG A 1 135 ? -2.077 -21.432 13.808 1.00 21.15 104 ARG A N 1
ATOM 861 C CA . ARG A 1 135 ? -2.613 -20.750 14.969 1.00 23.70 104 ARG A CA 1
ATOM 862 C C . ARG A 1 135 ? -3.770 -19.860 14.529 1.00 24.00 104 ARG A C 1
ATOM 863 O O . ARG A 1 135 ? -3.643 -19.054 13.611 1.00 23.40 104 ARG A O 1
ATOM 871 N N 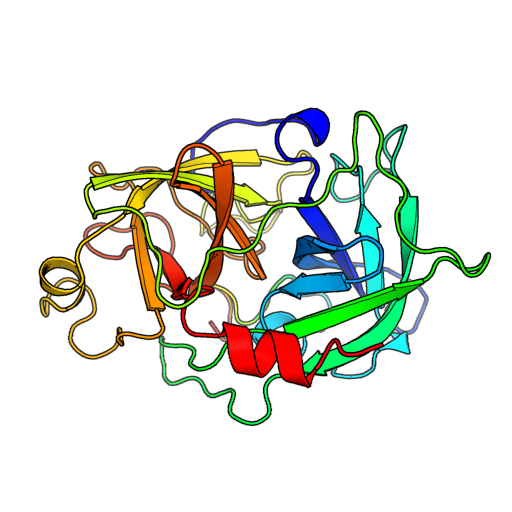. SER A 1 136 ? -4.904 -20.001 15.209 1.00 26.11 105 SER A N 1
ATOM 872 C CA . SER A 1 136 ? -6.020 -19.126 14.899 1.00 28.47 105 SER A CA 1
ATOM 873 C C . SER A 1 136 ? -5.721 -17.732 15.440 1.00 31.50 105 SER A C 1
ATOM 874 O O . SER A 1 136 ? -4.837 -17.575 16.275 1.00 30.49 105 SER A O 1
ATOM 877 N N . LYS A 1 137 ? -6.463 -16.724 14.958 1.00 37.71 106 LYS A N 1
ATOM 878 C CA . LYS A 1 137 ? -6.284 -15.349 15.413 1.00 41.73 106 LYS A CA 1
ATOM 879 C C . LYS A 1 137 ? -6.520 -15.256 16.920 1.00 40.48 106 LYS A C 1
ATOM 880 O O . LYS A 1 137 ? -5.970 -14.373 17.574 1.00 39.08 106 LYS A O 1
ATOM 886 N N . GLU A 1 138 ? -7.293 -16.200 17.470 1.00 41.52 107 GLU A N 1
ATOM 887 C CA . GLU A 1 138 ? -7.555 -16.232 18.901 1.00 42.56 107 GLU A CA 1
ATOM 888 C C . GLU A 1 138 ? -6.441 -16.969 19.650 1.00 42.86 107 GLU A C 1
ATOM 889 O O . GLU A 1 138 ? -6.497 -17.099 20.872 1.00 42.63 107 GLU A O 1
ATOM 895 N N . GLY A 1 139 ? -5.429 -17.447 18.913 1.00 41.06 108 GLY A N 1
ATOM 896 C CA . GLY A 1 139 ? -4.239 -18.037 19.510 1.00 37.61 108 GLY A CA 1
ATOM 897 C C . GLY A 1 139 ? -4.375 -19.531 19.794 1.00 35.46 108 GLY A C 1
ATOM 898 O O . GLY A 1 139 ? -3.602 -20.071 20.575 1.00 36.51 108 GLY A O 1
ATOM 899 N N . ARG A 1 140 ? -5.311 -20.216 19.122 1.00 33.34 109 ARG A N 1
ATOM 900 C CA . ARG A 1 140 ? -5.553 -21.618 19.424 1.00 30.69 109 ARG A CA 1
ATOM 901 C C . ARG A 1 140 ? -5.108 -22.543 18.286 1.00 27.55 109 ARG A C 1
ATOM 902 O O . ARG A 1 140 ? -5.059 -22.126 17.136 1.00 25.78 109 ARG A O 1
ATOM 910 N N . CYS A 1 141 ? -4.760 -23.789 18.649 1.00 25.91 110 CYS A N 1
ATOM 911 C CA . CYS A 1 141 ? -4.494 -24.865 17.701 1.00 28.19 110 CYS A CA 1
ATOM 912 C C . CYS A 1 141 ? -5.810 -25.578 17.378 1.00 24.95 110 CYS A C 1
ATOM 913 O O . CYS A 1 141 ? -6.867 -25.200 17.889 1.00 28.03 110 CYS A O 1
ATOM 916 N N . ALA A 1 142 ? -5.757 -26.622 16.554 1.00 22.05 111 ALA A N 1
ATOM 917 C CA . ALA A 1 142 ? -7.005 -27.241 16.105 1.00 22.03 111 ALA A CA 1
ATOM 918 C C . ALA A 1 142 ? -7.689 -27.924 17.282 1.00 22.26 111 ALA A C 1
ATOM 919 O O . ALA A 1 142 ? -7.016 -28.458 18.166 1.00 20.60 111 ALA A O 1
ATOM 921 N N . GLN A 1 143 ? -9.024 -27.959 17.241 1.00 23.97 112 GLN A N 1
ATOM 922 C CA . GLN A 1 143 ? -9.701 -28.842 18.176 1.00 26.52 112 GLN A CA 1
ATOM 923 C C . GLN A 1 143 ? -10.513 -29.884 17.421 1.00 27.07 112 GLN A C 1
ATOM 924 O O . GLN A 1 143 ? -11.261 -29.556 16.510 1.00 23.65 112 GLN A O 1
ATOM 930 N N . PRO A 1 144 ? -10.369 -31.168 17.789 1.00 26.41 113 PRO A N 1
ATOM 931 C CA . PRO A 1 144 ? -11.058 -32.259 17.099 1.00 25.51 113 PRO A CA 1
ATOM 932 C C . PRO A 1 144 ? -12.578 -32.120 17.172 1.00 24.88 113 PRO A C 1
ATOM 933 O O . PRO A 1 144 ? -13.127 -31.649 18.162 1.00 24.26 113 PRO A O 1
ATOM 937 N N . SER A 1 145 ? -13.238 -32.461 16.060 1.00 22.17 114 SER A N 1
ATOM 938 C CA . SER A 1 145 ? -14.681 -32.359 15.949 1.00 20.33 114 SER A CA 1
ATOM 939 C C . SER A 1 145 ? -15.161 -33.363 14.907 1.00 18.62 114 SER A C 1
ATOM 940 O O . SER A 1 145 ? -14.373 -34.167 14.386 1.00 18.55 114 SER A O 1
ATOM 943 N N . ARG A 1 146 ? -16.447 -33.302 14.539 1.00 18.74 115 ARG A N 1
ATOM 944 C CA . ARG A 1 146 ? -16.889 -34.258 13.551 1.00 19.57 115 ARG A CA 1
ATOM 945 C C . ARG A 1 146 ? -16.232 -33.947 12.204 1.00 17.86 115 ARG A C 1
ATOM 946 O O . ARG A 1 146 ? -16.189 -34.830 11.353 1.00 19.30 115 ARG A O 1
ATOM 954 N N . THR A 1 147 ? -15.648 -32.743 12.053 1.00 14.69 116 THR A N 1
ATOM 955 C CA . THR A 1 147 ? -15.044 -32.441 10.740 1.00 14.39 116 THR A CA 1
ATOM 956 C C . THR A 1 147 ? -13.521 -32.250 10.789 1.00 14.08 116 THR A C 1
ATOM 957 O O . THR A 1 147 ? -12.880 -31.973 9.756 1.00 13.01 116 THR A O 1
ATOM 961 N N . ILE A 1 148 ? -12.933 -32.382 11.986 1.00 14.17 117 ILE A N 1
ATOM 962 C CA . ILE A 1 148 ? -11.503 -32.149 12.155 1.00 15.84 117 ILE A CA 1
ATOM 963 C C . ILE A 1 148 ? -10.944 -33.233 13.066 1.00 17.09 117 ILE A C 1
ATOM 964 O O . ILE A 1 148 ? -11.427 -33.438 14.182 1.00 20.66 117 ILE A O 1
ATOM 969 N N . GLN A 1 149 ? -9.939 -33.960 12.573 1.00 17.97 118 GLN A N 1
ATOM 970 C CA . GLN A 1 149 ? -9.272 -34.965 13.379 1.00 17.35 118 GLN A CA 1
ATOM 971 C C . GLN A 1 149 ? -7.823 -34.978 12.908 1.00 19.57 118 GLN A C 1
ATOM 972 O O . GLN A 1 149 ? -7.560 -34.724 11.729 1.00 18.63 118 GLN A O 1
ATOM 978 N N . THR A 1 150 ? -6.891 -35.330 13.801 1.00 18.75 119 THR A N 1
ATOM 979 C CA . THR A 1 150 ? -5.528 -35.586 13.341 1.00 18.68 119 THR A CA 1
ATOM 980 C C . THR A 1 150 ? -5.395 -36.944 12.663 1.00 19.20 119 THR A C 1
ATOM 981 O O . THR A 1 150 ? -6.227 -37.829 12.850 1.00 22.33 119 THR A O 1
ATOM 985 N N . ILE A 1 151 ? -4.333 -37.095 11.863 1.00 17.91 120 ILE A N 1
ATOM 986 C CA . ILE A 1 151 ? -3.980 -38.380 11.297 1.00 19.54 120 ILE A CA 1
ATOM 987 C C . ILE A 1 151 ? -2.675 -38.888 11.924 1.00 20.90 120 ILE A C 1
ATOM 988 O O . ILE A 1 151 ? -1.726 -38.123 12.119 1.00 21.81 120 ILE A O 1
ATOM 993 N N . ALA A 1 152 ? -2.627 -40.191 12.237 1.00 20.57 121 ALA A N 1
ATOM 994 C CA . ALA A 1 152 ? -1.422 -40.719 12.866 1.00 20.46 121 ALA A CA 1
ATOM 995 C C . ALA A 1 152 ? -0.264 -40.777 11.874 1.00 20.82 121 ALA A C 1
ATOM 996 O O . AL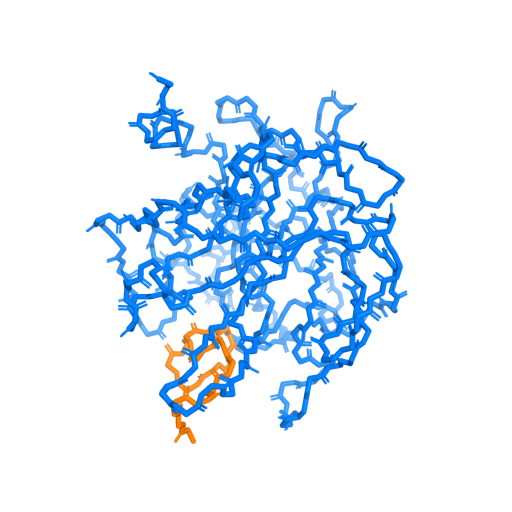A A 1 152 ? -0.428 -41.040 10.687 1.00 19.66 121 ALA A O 1
ATOM 998 N N . LEU A 1 153 ? 0.949 -40.540 12.396 1.00 21.49 122 LEU A N 1
ATOM 999 C CA . LEU A 1 153 ? 2.139 -40.761 11.607 1.00 20.87 122 LEU A CA 1
ATOM 1000 C C . LEU A 1 153 ? 2.538 -42.226 11.752 1.00 21.90 122 LEU A C 1
ATOM 1001 O O . LEU A 1 153 ? 2.289 -42.827 12.784 1.00 23.72 122 LEU A O 1
ATOM 1006 N N . PRO A 1 154 ? 3.232 -42.810 10.764 1.00 20.65 123 PRO A N 1
ATOM 1007 C CA . PRO A 1 154 ? 3.673 -44.198 10.877 1.00 22.97 123 PRO A CA 1
ATOM 1008 C C . PRO A 1 154 ? 4.843 -44.260 11.849 1.00 24.32 123 PRO A C 1
ATOM 1009 O O . PRO A 1 154 ? 5.458 -43.224 12.138 1.00 22.47 123 PRO A O 1
ATOM 1013 N N . SER A 1 155 ? 5.152 -45.474 12.340 1.00 27.52 124 SER A N 1
ATOM 1014 C CA . SER A 1 155 ? 6.397 -45.647 13.079 1.00 28.08 124 SER A CA 1
ATOM 1015 C C . SER A 1 155 ? 7.594 -45.646 12.125 1.00 29.53 124 SER A C 1
ATOM 1016 O O . SER A 1 155 ? 7.467 -45.851 10.906 1.00 24.95 124 SER A O 1
ATOM 1019 N N . MET A 1 156 ? 8.785 -45.396 12.690 1.00 29.87 125 MET A N 1
ATOM 1020 C CA . MET A 1 156 ? 9.967 -45.223 11.872 1.00 33.21 125 MET A CA 1
ATOM 1021 C C . MET A 1 156 ? 10.062 -46.418 10.933 1.00 30.49 125 MET A C 1
ATOM 1022 O O . MET A 1 156 ? 9.928 -47.569 11.367 1.00 30.11 125 MET A O 1
ATOM 1027 N N . TYR A 1 157 ? 10.151 -46.093 9.638 1.00 28.07 126 TYR A N 1
ATOM 1028 C CA . TYR A 1 157 ? 10.311 -47.017 8.531 1.00 27.60 126 TYR A CA 1
ATOM 1029 C C . TYR A 1 157 ? 9.160 -48.035 8.439 1.00 28.42 126 TYR A C 1
ATOM 1030 O O . TYR A 1 157 ? 9.313 -49.050 7.780 1.00 28.93 126 TYR A O 1
ATOM 1039 N N . ASN A 1 158 ? 7.999 -47.767 9.048 1.00 27.80 127 ASN A N 1
ATOM 1040 C CA . ASN A 1 158 ? 6.895 -48.721 9.000 1.00 28.07 127 ASN A CA 1
ATOM 1041 C C . ASN A 1 158 ? 5.915 -48.349 7.882 1.00 32.51 127 ASN A C 1
ATOM 1042 O O . ASN A 1 158 ? 5.236 -47.329 7.989 1.00 32.81 127 ASN A O 1
ATOM 1047 N N . ASP A 1 159 ? 5.823 -49.199 6.841 1.00 32.99 128 ASP A N 1
ATOM 1048 C CA . ASP A 1 159 ? 4.919 -48.992 5.715 1.00 32.95 128 ASP A CA 1
ATOM 1049 C C . ASP A 1 159 ? 4.045 -50.221 5.467 1.00 34.11 128 ASP A C 1
ATOM 1050 O O . ASP A 1 159 ? 4.393 -51.327 5.876 1.00 38.02 128 ASP A O 1
ATOM 1055 N N . PRO A 1 160 ? 2.885 -50.079 4.781 1.00 31.38 129 PRO A N 1
ATOM 1056 C CA . PRO A 1 160 ? 2.055 -51.231 4.411 1.00 27.02 129 PRO A CA 1
ATOM 1057 C C . PRO A 1 160 ? 2.732 -51.963 3.258 1.00 28.92 129 PRO A C 1
ATOM 1058 O O . PRO A 1 160 ? 3.554 -51.380 2.541 1.00 26.43 129 PRO A O 1
ATOM 1062 N N A GLN A 1 161 ? 2.395 -53.246 3.078 0.60 30.39 130 GLN A N 1
ATOM 1063 N N B GLN A 1 161 ? 2.367 -53.242 3.077 0.40 27.94 130 GLN A N 1
ATOM 1064 C CA A GLN A 1 161 ? 3.059 -53.961 2.003 0.60 30.38 130 GLN A CA 1
ATOM 1065 C CA B GLN A 1 161 ? 2.920 -54.037 1.990 0.40 27.10 130 GLN A CA 1
ATOM 1066 C C A GLN A 1 161 ? 2.420 -53.538 0.686 0.60 29.50 130 GLN A C 1
ATOM 1067 C C B GLN A 1 161 ? 2.395 -53.494 0.668 0.40 27.45 130 GLN A C 1
ATOM 1068 O O A GLN A 1 161 ? 1.256 -53.146 0.661 0.60 28.45 130 GLN A O 1
ATOM 1069 O O B GLN A 1 161 ? 1.274 -52.997 0.614 0.40 27.06 130 GLN A O 1
ATOM 1080 N N . PHE A 1 162 ? 3.204 -53.599 -0.394 1.00 26.35 131 PHE A N 1
ATOM 1081 C CA . PHE A 1 162 ? 2.719 -53.207 -1.707 1.00 29.93 131 PHE A CA 1
ATOM 1082 C C . PHE A 1 162 ? 1.467 -54.030 -2.003 1.00 29.13 131 PHE A C 1
ATOM 1083 O O . PHE A 1 162 ? 1.291 -55.094 -1.421 1.00 25.02 131 PHE A O 1
ATOM 1091 N N . GLY A 1 163 ? 0.613 -53.541 -2.911 1.00 28.61 132 GLY A N 1
ATOM 1092 C CA . GLY A 1 163 ? -0.682 -54.161 -3.134 1.00 29.56 132 GLY A CA 1
ATOM 1093 C C . GLY A 1 163 ? -1.762 -53.567 -2.228 1.00 31.30 132 GLY A C 1
ATOM 1094 O O . GLY A 1 163 ? -2.939 -53.643 -2.570 1.00 33.74 132 GLY A O 1
ATOM 1095 N N . THR A 1 164 ? -1.356 -52.993 -1.076 1.00 30.33 133 THR A N 1
ATOM 1096 C CA . THR A 1 164 ? -2.283 -52.399 -0.116 1.00 26.65 133 THR A CA 1
ATOM 1097 C C . THR A 1 164 ? -3.095 -51.280 -0.776 1.00 25.36 133 THR A C 1
ATOM 1098 O O . THR A 1 164 ? -2.538 -50.451 -1.476 1.00 22.38 133 THR A O 1
ATOM 1102 N N . SER A 1 165 ? -4.400 -51.218 -0.490 1.00 23.47 134 SER A N 1
ATOM 1103 C CA . SER A 1 165 ? -5.222 -50.140 -1.014 1.00 26.76 134 SER A CA 1
ATOM 1104 C C . SER A 1 165 ? -5.161 -48.941 -0.061 1.00 23.55 134 SER A C 1
ATOM 1105 O O . SER A 1 165 ? -5.400 -49.091 1.134 1.00 27.74 134 SER A O 1
ATOM 1108 N N . CYS A 1 166 ? -4.890 -47.747 -0.616 1.00 24.14 135 CYS A N 1
ATOM 1109 C CA . CYS A 1 166 ? -4.819 -46.519 0.167 1.00 21.02 135 CYS A CA 1
ATOM 1110 C C . CYS A 1 166 ? -5.731 -45.437 -0.428 1.00 19.33 135 CYS A C 1
ATOM 1111 O O . CYS A 1 166 ? -6.221 -45.558 -1.546 1.00 19.91 135 CYS A O 1
ATOM 1114 N N . GLU A 1 167 ? -5.954 -44.373 0.343 1.00 17.75 136 GLU A N 1
ATOM 1115 C CA . GLU A 1 167 ? -6.823 -43.300 -0.138 1.00 17.40 136 GLU A CA 1
ATOM 1116 C C . GLU A 1 167 ? -6.058 -42.003 -0.333 1.00 16.44 136 GLU A C 1
ATOM 1117 O O . GLU A 1 167 ? -5.235 -41.647 0.510 1.00 16.94 136 GLU A O 1
ATOM 1123 N N . ILE A 1 168 ? -6.454 -41.242 -1.361 1.00 15.20 137 ILE A N 1
ATOM 1124 C CA . ILE A 1 168 ? -5.923 -39.906 -1.568 1.00 14.68 137 ILE A CA 1
ATOM 1125 C C . ILE A 1 168 ? -7.141 -38.992 -1.693 1.00 15.01 137 ILE A C 1
ATOM 1126 O O . ILE A 1 168 ? -8.219 -39.469 -2.066 1.00 14.20 137 ILE A O 1
ATOM 1131 N N . THR A 1 169 ? -6.983 -37.711 -1.330 1.00 13.04 138 THR A N 1
ATOM 1132 C CA . THR A 1 169 ? -8.088 -36.750 -1.337 1.00 11.88 138 THR A CA 1
ATOM 1133 C C . THR A 1 169 ? -7.560 -35.353 -1.645 1.00 12.55 138 THR A C 1
ATOM 1134 O O . THR A 1 169 ? -6.428 -35.022 -1.282 1.00 12.48 138 THR A O 1
ATOM 1138 N N . GLY A 1 170 ? -8.393 -34.528 -2.301 1.00 12.16 139 GLY A N 1
ATOM 1139 C CA . GLY A 1 170 ? -7.987 -33.181 -2.635 1.00 12.29 139 GLY A CA 1
ATOM 1140 C C . GLY A 1 170 ? -8.975 -32.456 -3.527 1.00 11.21 139 GLY A C 1
ATOM 1141 O O . GLY A 1 170 ? -9.997 -33.015 -3.977 1.00 12.26 139 GLY A O 1
ATOM 1142 N N . PHE A 1 171 ? -8.600 -31.205 -3.786 1.00 11.88 140 PHE A N 1
ATOM 1143 C CA . PHE A 1 171 ? -9.338 -30.330 -4.694 1.00 12.20 140 PHE A CA 1
ATOM 1144 C C . PHE A 1 171 ? -8.639 -30.193 -6.063 1.00 12.53 140 PHE A C 1
ATOM 1145 O O . PHE A 1 171 ? -8.935 -29.265 -6.817 1.00 11.94 140 PHE A O 1
ATOM 1153 N N . GLY A 1 172 ? -7.785 -31.163 -6.409 1.00 12.29 141 GLY A N 1
ATOM 1154 C CA . GLY A 1 172 ? -7.030 -31.122 -7.651 1.00 12.38 141 GLY A CA 1
ATOM 1155 C C . GLY A 1 172 ? -7.916 -31.343 -8.881 1.00 13.25 141 GLY A C 1
ATOM 1156 O O . GLY A 1 172 ? -9.077 -31.708 -8.776 1.00 11.30 141 GLY A O 1
ATOM 1157 N N . LYS A 1 173 ? -7.374 -31.078 -10.071 1.00 12.82 142 LYS A N 1
ATOM 1158 C CA . LYS A 1 173 ? -8.165 -31.227 -11.301 1.00 14.84 142 LYS A CA 1
ATOM 1159 C C . LYS A 1 173 ? -8.804 -32.607 -11.440 1.00 13.54 142 LYS A C 1
ATOM 1160 O O . LYS A 1 173 ? -8.250 -33.617 -11.021 1.00 13.70 142 LYS A O 1
ATOM 1166 N N . GLU A 1 174 ? -9.989 -32.652 -12.070 1.00 15.42 143 GLU A N 1
ATOM 1167 C CA . GLU A 1 174 ? -10.654 -33.928 -12.304 1.00 15.68 143 GLU A CA 1
ATOM 1168 C C . GLU A 1 174 ? -10.264 -34.538 -13.657 1.00 16.76 143 GLU A C 1
ATOM 1169 O O . GLU A 1 174 ? -10.514 -35.721 -13.870 1.00 18.55 143 GLU A O 1
ATOM 1175 N N . GLN A 1 175 ? -9.688 -33.713 -14.547 1.00 18.78 144 GLN A N 1
ATOM 1176 C CA . GLN A 1 175 ? -9.039 -34.178 -15.777 1.00 19.11 144 GLN A CA 1
ATOM 1177 C C . GLN A 1 175 ? -7.803 -33.303 -16.014 1.00 18.72 144 GLN A C 1
ATOM 1178 O O . GLN A 1 175 ? -7.814 -32.095 -15.751 1.00 17.48 144 GLN A O 1
ATOM 1184 N N . SER A 1 176 ? -6.717 -33.919 -16.495 1.00 21.28 145 SER A N 1
ATOM 1185 C CA . SER A 1 176 ? -5.494 -33.133 -16.643 1.00 23.35 145 SER A CA 1
ATOM 1186 C C . SER A 1 176 ? -5.688 -31.925 -17.557 1.00 24.02 145 SER A C 1
ATOM 1187 O O . SER A 1 176 ? -5.004 -30.911 -17.428 1.00 24.17 145 SER A O 1
ATOM 1190 N N . THR A 1 177 ? -6.631 -32.025 -18.494 1.00 23.04 146 THR A N 1
ATOM 1191 C CA . THR A 1 177 ? -6.838 -30.971 -19.473 1.00 22.89 146 THR A CA 1
ATOM 1192 C C . THR A 1 177 ? -7.757 -29.861 -18.985 1.00 22.66 146 THR A C 1
ATOM 1193 O O . THR A 1 177 ? -7.891 -28.851 -19.668 1.00 21.02 146 THR A O 1
ATOM 1197 N N . ASP A 1 178 ? -8.408 -30.033 -17.821 1.00 19.89 147 ASP A N 1
ATOM 1198 C CA . ASP A 1 178 ? -9.324 -29.004 -17.345 1.00 21.06 147 ASP A CA 1
ATOM 1199 C C . ASP A 1 178 ? -8.534 -27.783 -16.905 1.00 19.98 147 ASP A C 1
ATOM 1200 O O . ASP A 1 178 ? -7.391 -27.906 -16.487 1.00 19.16 147 ASP A O 1
ATOM 1205 N N . TYR A 1 179 ? -9.195 -26.627 -16.948 1.00 20.80 148 TYR A N 1
ATOM 1206 C CA . TYR A 1 179 ? -8.657 -25.396 -16.402 1.00 22.40 148 TYR A CA 1
ATOM 1207 C C . TYR A 1 179 ? -9.296 -25.046 -15.055 1.00 21.97 148 TYR A C 1
ATOM 1208 O O . TYR A 1 179 ? -8.748 -24.225 -14.333 1.00 23.99 148 TYR A O 1
ATOM 1217 N N . LEU A 1 180 ? -10.456 -25.625 -14.746 1.00 20.04 149 LEU A N 1
ATOM 1218 C CA . LEU A 1 180 ? -11.133 -25.355 -13.482 1.00 20.95 149 LEU A CA 1
ATOM 1219 C C . LEU A 1 180 ? -10.875 -26.508 -12.518 1.00 20.62 149 LEU A C 1
ATOM 1220 O O . LEU A 1 180 ? -10.578 -27.633 -12.956 1.00 21.26 149 LEU A O 1
ATOM 1225 N N . TYR A 1 181 ? -11.062 -26.199 -11.226 1.00 16.91 150 TYR A N 1
ATOM 1226 C CA . TYR A 1 181 ? -10.875 -27.161 -10.148 1.00 16.23 150 TYR A CA 1
ATOM 1227 C C . TYR A 1 181 ? -12.245 -27.489 -9.582 1.00 15.10 150 TYR A C 1
ATOM 1228 O O . TYR A 1 181 ? -13.130 -26.641 -9.600 1.00 16.16 150 TYR A O 1
ATOM 1237 N N . PRO A 1 182 ? -12.458 -28.719 -9.078 1.00 14.53 151 PRO A N 1
ATOM 1238 C CA . PRO A 1 182 ? -13.761 -29.077 -8.534 1.00 14.23 151 PRO A CA 1
ATOM 1239 C C . PRO A 1 182 ? -13.971 -28.182 -7.321 1.00 14.67 151 PRO A C 1
ATOM 1240 O O . PRO A 1 182 ? -13.022 -27.785 -6.667 1.00 15.45 151 PRO A O 1
ATOM 1244 N N . GLU A 1 183 ? -15.231 -27.844 -7.059 1.00 15.65 152 GLU A N 1
ATOM 1245 C CA . GLU A 1 183 ? -15.587 -27.041 -5.898 1.00 15.53 152 GLU A CA 1
ATOM 1246 C C . GLU A 1 183 ? -15.817 -27.880 -4.648 1.00 14.29 152 GLU A C 1
ATOM 1247 O O . GLU A 1 183 ? -15.915 -27.296 -3.565 1.00 16.67 152 GLU A O 1
ATOM 1253 N N . GLN A 1 184 ? -16.060 -29.182 -4.801 1.00 14.91 153 GLN A N 1
ATOM 1254 C CA . GLN A 1 184 ? -16.280 -30.101 -3.690 1.00 13.09 153 GLN A CA 1
ATOM 1255 C C . GLN A 1 184 ? -15.069 -31.043 -3.600 1.00 12.95 153 GLN A C 1
ATOM 1256 O O . GLN A 1 184 ? -14.505 -31.476 -4.619 1.00 13.00 153 GLN A O 1
ATOM 1262 N N . LEU A 1 185 ? -14.697 -31.384 -2.354 1.00 13.08 154 LEU A N 1
ATOM 1263 C CA . LEU A 1 185 ? -13.592 -32.279 -2.106 1.00 12.56 154 LEU A CA 1
ATOM 1264 C C . LEU A 1 185 ? -13.842 -33.650 -2.750 1.00 13.59 154 LEU A C 1
ATOM 1265 O O . LEU A 1 185 ? -14.958 -34.171 -2.766 1.00 12.98 154 LEU A O 1
ATOM 1270 N N . LYS A 1 186 ? -12.772 -34.264 -3.276 1.00 13.94 155 LYS A N 1
ATOM 1271 C CA . LYS A 1 186 ? -12.888 -35.590 -3.859 1.00 12.98 155 LYS A CA 1
ATOM 1272 C C . LYS A 1 186 ? -11.885 -36.512 -3.167 1.00 13.05 155 LYS A C 1
ATOM 1273 O O . LYS A 1 186 ? -10.912 -36.061 -2.564 1.00 11.29 155 LYS A O 1
ATOM 1279 N N . MET A 1 187 ? -12.135 -37.812 -3.277 1.00 13.68 156 MET A N 1
ATOM 1280 C CA . MET A 1 187 ? -11.193 -38.813 -2.810 1.00 15.49 156 MET A CA 1
ATOM 1281 C C . MET A 1 187 ? -11.243 -40.000 -3.761 1.00 16.00 156 MET A C 1
ATOM 1282 O O . MET A 1 187 ? -12.209 -40.185 -4.486 1.00 15.68 156 MET A O 1
ATOM 1287 N N . THR A 1 188 ? -10.163 -40.776 -3.789 1.00 16.58 157 THR A N 1
ATOM 1288 C CA . THR A 1 188 ? -10.164 -42.009 -4.546 1.00 17.39 157 THR A CA 1
ATOM 1289 C C . THR A 1 188 ? -9.258 -43.004 -3.830 1.00 18.45 157 THR A C 1
ATOM 1290 O O . THR A 1 188 ? -8.614 -42.672 -2.822 1.00 17.98 157 THR A O 1
ATOM 1294 N N . VAL A 1 189 ? -9.289 -44.238 -4.336 1.00 17.36 158 VAL A N 1
ATOM 1295 C CA . VAL A 1 189 ? -8.474 -45.318 -3.810 1.00 18.59 158 VAL A CA 1
ATOM 1296 C C . VAL A 1 189 ? -7.409 -45.684 -4.838 1.00 18.13 158 VAL A C 1
ATOM 1297 O O . VAL A 1 189 ? -7.707 -45.784 -6.024 1.00 16.95 158 VAL A O 1
ATOM 1301 N N . VAL A 1 190 ? -6.181 -45.909 -4.353 1.00 17.90 159 VAL A N 1
ATOM 1302 C CA . VAL A 1 190 ? -5.074 -46.303 -5.212 1.00 20.02 159 VAL A CA 1
ATOM 1303 C C . VAL A 1 190 ? -4.300 -47.382 -4.462 1.00 19.42 159 VAL A C 1
ATOM 1304 O O . VAL A 1 190 ? -4.360 -47.418 -3.244 1.00 21.44 159 VAL A O 1
ATOM 1308 N N . LYS A 1 191 ? -3.550 -48.227 -5.178 1.00 21.13 160 LYS A N 1
ATOM 1309 C CA . LYS A 1 191 ? -2.843 -49.310 -4.510 1.00 22.62 160 LYS A CA 1
ATOM 1310 C C . LYS A 1 191 ? -1.347 -49.035 -4.528 1.00 20.50 160 LYS A C 1
ATOM 1311 O O . LYS A 1 191 ? -0.862 -48.546 -5.535 1.00 20.01 160 LYS A O 1
ATOM 1317 N N . LEU A 1 192 ? -0.639 -49.459 -3.473 1.00 21.88 161 LEU A N 1
ATOM 1318 C CA . LEU A 1 192 ? 0.800 -49.219 -3.428 1.00 23.32 161 LEU A CA 1
ATOM 1319 C C . LEU A 1 192 ? 1.502 -50.146 -4.415 1.00 24.36 161 LEU A C 1
ATOM 1320 O O . LEU A 1 192 ? 1.149 -51.317 -4.561 1.00 23.13 161 LEU A O 1
ATOM 1325 N N . ILE A 1 193 ? 2.550 -49.613 -5.031 1.00 23.84 162 ILE A N 1
ATOM 1326 C CA . ILE A 1 193 ? 3.287 -50.305 -6.068 1.00 29.55 162 ILE A CA 1
ATOM 1327 C C . ILE A 1 193 ? 4.703 -50.524 -5.544 1.00 28.55 162 ILE A C 1
ATOM 1328 O O . ILE A 1 193 ? 5.273 -49.627 -4.926 1.00 25.91 162 ILE A O 1
ATOM 1333 N N . SER A 1 194 ? 5.241 -51.731 -5.770 1.00 28.56 163 SER A N 1
ATOM 1334 C CA . SER A 1 194 ? 6.531 -52.062 -5.188 1.00 30.97 163 SER A CA 1
ATOM 1335 C C . SER A 1 194 ? 7.587 -51.170 -5.827 1.00 28.81 163 SER A C 1
ATOM 1336 O O . SER A 1 194 ? 7.411 -50.681 -6.939 1.00 26.84 163 SER A O 1
ATOM 1339 N N . HIS A 1 195 ? 8.687 -50.975 -5.101 1.00 30.78 164 HIS A N 1
ATOM 1340 C CA . HIS A 1 195 ? 9.814 -50.279 -5.684 1.00 31.74 164 HIS A CA 1
ATOM 1341 C C . HIS A 1 195 ? 10.285 -51.011 -6.938 1.00 34.65 164 HIS A C 1
ATOM 1342 O O . HIS A 1 195 ? 10.485 -50.374 -7.967 1.00 28.22 164 HIS A O 1
ATOM 1349 N N . ARG A 1 196 ? 10.367 -52.348 -6.872 1.00 33.27 165 ARG A N 1
ATOM 1350 C CA . ARG A 1 196 ? 10.824 -53.101 -8.036 1.00 37.46 165 ARG A CA 1
ATOM 1351 C C . ARG A 1 196 ? 9.986 -52.732 -9.263 1.00 37.24 165 ARG A C 1
ATOM 1352 O O . ARG A 1 196 ? 10.533 -52.448 -10.329 1.00 41.29 165 ARG A O 1
ATOM 1360 N N . GLU A 1 197 ? 8.654 -52.713 -9.117 1.00 33.09 166 GLU A N 1
ATOM 1361 C CA . GLU A 1 197 ? 7.825 -52.398 -10.272 1.00 34.24 166 GLU A CA 1
ATOM 1362 C C . GLU A 1 197 ? 7.944 -50.915 -10.641 1.00 31.45 166 GLU A C 1
ATOM 1363 O O . GLU A 1 197 ? 7.927 -50.559 -11.818 1.00 31.07 166 GLU A O 1
ATOM 1369 N N . CYS A 1 198 ? 8.029 -50.029 -9.642 1.00 31.17 167 CYS A N 1
ATOM 1370 C CA . CYS A 1 198 ? 8.031 -48.611 -9.989 1.00 29.33 167 CYS A CA 1
ATOM 1371 C C . CYS A 1 198 ? 9.362 -48.203 -10.625 1.00 30.71 167 CYS A C 1
ATOM 1372 O O . CYS A 1 198 ? 9.418 -47.245 -11.384 1.00 26.51 167 CYS A O 1
ATOM 1375 N N . GLN A 1 199 ? 10.432 -48.939 -10.308 1.00 30.45 168 GLN A N 1
ATOM 1376 C CA . GLN A 1 199 ? 11.768 -48.605 -10.796 1.00 34.31 168 GLN A CA 1
ATOM 1377 C C . GLN A 1 199 ? 12.060 -49.296 -12.128 1.00 33.64 168 GLN A C 1
ATOM 1378 O O . GLN A 1 199 ? 13.169 -49.178 -12.663 1.00 30.06 168 GLN A O 1
ATOM 1384 N N . GLN A 1 200 ? 11.061 -49.982 -12.700 1.00 31.02 169 GLN A N 1
ATOM 1385 C CA . GLN A 1 200 ? 11.205 -50.456 -14.074 1.00 33.90 169 GLN A CA 1
ATOM 1386 C C . GLN A 1 200 ? 11.277 -49.276 -15.048 1.00 33.08 169 GLN A C 1
ATOM 1387 O O . GLN A 1 200 ? 10.589 -48.272 -14.882 1.00 36.29 169 GLN A O 1
ATOM 1393 N N . PRO A 1 201 ? 12.131 -49.349 -16.094 1.00 34.52 170 PRO A N 1
ATOM 1394 C CA . PRO A 1 201 ? 12.253 -48.282 -17.097 1.00 33.58 170 PRO A CA 1
ATOM 1395 C C . PRO A 1 201 ? 10.960 -47.692 -17.662 1.00 34.59 170 PRO A C 1
ATOM 1396 O O . PRO A 1 201 ? 10.861 -46.485 -17.803 1.00 33.63 170 PRO A O 1
ATOM 1400 N N . HIS A 1 202 ? 9.979 -48.539 -17.995 1.00 34.16 171 HIS A N 1
ATOM 1401 C CA . HIS A 1 202 ? 8.720 -48.056 -18.548 1.00 34.36 171 HIS A CA 1
ATOM 1402 C C . HIS A 1 202 ? 7.862 -47.376 -17.472 1.00 30.07 171 HIS A C 1
ATOM 1403 O O . HIS A 1 202 ? 6.951 -46.631 -17.801 1.00 29.39 171 HIS A O 1
ATOM 1410 N N . TYR A 1 203 ? 8.189 -47.580 -16.187 1.00 29.85 172 TYR A N 1
ATOM 1411 C CA . TYR A 1 203 ? 7.585 -46.782 -15.128 1.00 26.71 172 TYR A CA 1
ATOM 1412 C C . TYR A 1 203 ? 8.414 -45.512 -14.932 1.00 25.62 172 TYR A C 1
ATOM 1413 O O . TYR A 1 203 ? 8.369 -44.632 -15.784 1.00 22.64 172 TYR A O 1
ATOM 1422 N N . TYR A 1 204 ? 9.165 -45.411 -13.824 1.00 26.92 173 TYR A N 1
ATOM 1423 C CA . TYR A 1 204 ? 9.976 -44.214 -13.651 1.00 24.89 173 TYR A CA 1
ATOM 1424 C C . TYR A 1 204 ? 11.473 -44.503 -13.558 1.00 27.40 173 TYR A C 1
ATOM 1425 O O . TYR A 1 204 ? 12.251 -43.564 -13.399 1.00 24.47 173 TYR A O 1
ATOM 1434 N N . GLY A 1 205 ? 11.864 -45.778 -13.553 1.00 27.27 174 GLY A N 1
ATOM 1435 C CA . GLY A 1 205 ? 13.282 -46.080 -13.470 1.00 28.41 174 GLY A CA 1
ATOM 1436 C C . GLY A 1 205 ? 13.880 -45.618 -12.142 1.00 30.45 174 GLY A C 1
ATOM 1437 O O . GLY A 1 205 ? 13.279 -45.779 -11.077 1.00 29.09 174 GLY A O 1
ATOM 1438 N N . SER A 1 206 ? 15.067 -45.016 -12.233 1.00 31.80 175 SER A N 1
ATOM 1439 C CA . SER A 1 206 ? 15.842 -44.670 -11.055 1.00 32.76 175 SER A CA 1
ATOM 1440 C C . SER A 1 206 ? 15.378 -43.334 -10.479 1.00 34.73 175 SER A C 1
ATOM 1441 O O . SER A 1 206 ? 15.984 -42.830 -9.531 1.00 36.09 175 SER A O 1
ATOM 1444 N N . GLU A 1 207 ? 14.316 -42.762 -11.056 1.00 34.69 176 GLU A N 1
ATOM 1445 C CA . GLU A 1 207 ? 13.740 -41.524 -10.549 1.00 33.04 176 GLU A CA 1
ATOM 1446 C C . GLU A 1 207 ? 13.131 -41.730 -9.165 1.00 29.77 176 GLU A C 1
ATOM 1447 O O . GLU A 1 207 ? 13.070 -40.789 -8.380 1.00 30.62 176 GLU A O 1
ATOM 1453 N N . VAL A 1 208 ? 12.658 -42.939 -8.867 1.00 27.78 177 VAL A N 1
ATOM 1454 C CA . VAL A 1 208 ? 12.055 -43.109 -7.551 1.00 31.00 177 VAL A CA 1
ATOM 1455 C C . VAL A 1 208 ? 13.064 -43.733 -6.594 1.00 33.84 177 VAL A C 1
ATOM 1456 O O . VAL A 1 208 ? 13.725 -44.730 -6.897 1.00 27.86 177 VAL A O 1
ATOM 1460 N N . THR A 1 209 ? 13.148 -43.120 -5.415 1.00 28.88 178 THR A N 1
ATOM 1461 C CA . THR A 1 209 ? 14.094 -43.550 -4.401 1.00 35.12 178 THR A CA 1
ATOM 1462 C C . THR A 1 209 ? 13.356 -44.249 -3.259 1.00 34.54 178 THR A C 1
ATOM 1463 O O . THR A 1 209 ? 12.121 -44.333 -3.245 1.00 31.18 178 THR A O 1
ATOM 1467 N N . THR A 1 210 ? 14.138 -44.742 -2.288 1.00 32.13 179 THR A N 1
ATOM 1468 C CA . THR A 1 210 ? 13.592 -45.334 -1.081 1.00 34.30 179 THR A CA 1
ATOM 1469 C C . THR A 1 210 ? 12.823 -44.284 -0.265 1.00 25.99 179 THR A C 1
ATOM 1470 O O . THR A 1 210 ? 12.093 -44.653 0.641 1.00 28.84 179 THR A O 1
ATOM 1474 N N . LYS A 1 211 ? 13.018 -42.994 -0.567 1.00 25.53 180 LYS A N 1
ATOM 1475 C CA . LYS A 1 211 ? 12.394 -41.898 0.177 1.00 26.27 180 LYS A CA 1
ATOM 1476 C C . LYS A 1 211 ? 11.051 -41.493 -0.434 1.00 25.83 180 LYS A C 1
ATOM 1477 O O . LYS A 1 211 ? 10.478 -40.468 -0.044 1.00 23.06 180 LYS A O 1
ATOM 1483 N N . MET A 1 212 ? 10.563 -42.325 -1.364 1.00 24.36 181 MET A N 1
ATOM 1484 C CA . MET A 1 212 ? 9.318 -42.097 -2.080 1.00 22.84 181 MET A CA 1
ATOM 1485 C C . MET A 1 212 ? 8.546 -43.401 -2.124 1.00 21.61 181 MET A C 1
ATOM 1486 O O . MET A 1 212 ? 9.130 -44.462 -1.972 1.00 19.91 181 MET A O 1
ATOM 1491 N N . LEU A 1 213 ? 7.227 -43.288 -2.319 1.00 19.09 182 LEU A N 1
ATOM 1492 C CA . LEU A 1 213 ? 6.331 -44.423 -2.516 1.00 20.66 182 LEU A CA 1
ATOM 1493 C C . LEU A 1 213 ? 5.564 -44.163 -3.810 1.00 20.10 182 LEU A C 1
ATOM 1494 O O . LEU A 1 213 ? 5.198 -43.021 -4.100 1.00 21.23 182 LEU A O 1
ATOM 1499 N N . CYS A 1 214 ? 5.315 -45.232 -4.573 1.00 21.83 183 CYS A N 1
ATOM 1500 C CA . CYS A 1 214 ? 4.464 -45.157 -5.758 1.00 20.67 183 CYS A CA 1
ATOM 1501 C C . CYS A 1 214 ? 3.094 -45.773 -5.496 1.00 19.99 183 CYS A C 1
ATOM 1502 O O . CYS A 1 214 ? 2.950 -46.735 -4.734 1.00 21.20 183 CYS A O 1
ATOM 1505 N N . ALA A 1 215 ? 2.069 -45.166 -6.114 1.00 19.68 184 ALA A N 1
ATOM 1506 C CA . ALA A 1 215 ? 0.719 -45.672 -5.900 1.00 18.05 184 ALA A CA 1
ATOM 1507 C C . ALA A 1 215 ? -0.127 -45.284 -7.092 1.00 18.09 184 ALA A C 1
ATOM 1508 O O . ALA A 1 215 ? 0.058 -44.214 -7.680 1.00 19.71 184 ALA A O 1
ATOM 1510 N N . ALA A 1 216 ? -1.019 -46.203 -7.475 1.00 17.91 185 ALA A N 1
ATOM 1511 C CA . ALA A 1 216 ? -1.830 -45.944 -8.643 1.00 18.09 185 ALA A CA 1
ATOM 1512 C C . ALA A 1 216 ? -2.945 -46.978 -8.715 1.00 18.16 185 ALA A C 1
ATOM 1513 O O . ALA A 1 216 ? -3.020 -47.937 -7.917 1.00 17.27 185 ALA A O 1
ATOM 1515 N N . ASP A 1 217 ? -3.832 -46.714 -9.663 1.00 19.00 186 ASP A N 1
ATOM 1516 C CA . ASP A 1 217 ? -4.926 -47.620 -9.953 1.00 21.15 186 ASP A CA 1
ATOM 1517 C C . ASP A 1 217 ? -4.389 -48.673 -10.908 1.00 22.90 186 ASP A C 1
ATOM 1518 O O . ASP A 1 217 ? -3.701 -48.335 -11.867 1.00 23.22 186 ASP A O 1
ATOM 1523 N N . PRO A 1 218 ? -4.631 -49.972 -10.639 1.00 27.61 187 PRO A N 1
ATOM 1524 C CA . PRO A 1 218 ? -4.306 -51.034 -11.602 1.00 29.22 187 PRO A CA 1
ATOM 1525 C C . PRO A 1 218 ? -4.764 -50.785 -13.042 1.00 31.28 187 PRO A C 1
ATOM 1526 O O . PRO A 1 218 ? -4.055 -51.113 -13.996 1.00 34.24 187 PRO A O 1
ATOM 1530 N N . GLN A 1 219 ? -5.948 -50.195 -13.203 1.00 28.48 188 GLN A N 1
ATOM 1531 C CA . GLN A 1 219 ? -6.487 -49.936 -14.531 1.00 32.60 188 GLN A CA 1
ATOM 1532 C C . GLN A 1 219 ? -6.126 -48.532 -15.010 1.00 27.91 188 GLN A C 1
ATOM 1533 O O . GLN A 1 219 ? -6.533 -48.126 -16.098 1.00 25.40 188 GLN A O 1
ATOM 1539 N N . TRP A 1 220 ? -5.367 -47.789 -14.192 1.00 25.09 189 TRP A N 1
ATOM 1540 C CA . TRP A 1 220 ? -4.866 -46.471 -14.568 1.00 23.66 189 TRP A CA 1
ATOM 1541 C C . TRP A 1 220 ? -5.994 -45.476 -14.837 1.00 22.91 189 TRP A C 1
ATOM 1542 O O . TRP A 1 220 ? -5.837 -44.589 -15.669 1.00 23.16 189 TRP A O 1
ATOM 1553 N N A LYS A 1 221 ? -7.101 -45.611 -14.108 0.60 22.38 190 LYS A N 1
ATOM 1554 N N B LYS A 1 221 ? -7.113 -45.590 -14.104 0.40 21.90 190 LYS A N 1
ATOM 1555 C CA A LYS A 1 221 ? -8.245 -44.755 -14.369 0.60 22.89 190 LYS A CA 1
ATOM 1556 C CA B LYS A 1 221 ? -8.278 -44.748 -14.360 0.40 21.58 190 LYS A CA 1
ATOM 1557 C C A LYS A 1 221 ? -8.357 -43.627 -13.335 0.60 21.60 190 LYS A C 1
ATOM 1558 C C B LYS A 1 221 ? -8.613 -43.811 -13.193 0.40 20.02 190 LYS A C 1
ATOM 1559 O O A LYS A 1 221 ? -8.944 -42.590 -13.634 0.60 22.00 190 LYS A O 1
ATOM 1560 O O B LYS A 1 221 ? -9.619 -43.101 -13.240 0.40 18.13 190 LYS A O 1
ATOM 1571 N N . THR A 1 222 ? -7.800 -43.829 -12.138 1.00 19.87 191 THR A N 1
ATOM 1572 C CA . THR A 1 222 ? -7.958 -42.848 -11.064 1.00 19.76 191 THR A CA 1
ATOM 1573 C C . THR A 1 222 ? -6.598 -42.489 -10.475 1.00 18.92 191 THR A C 1
ATOM 1574 O O . THR A 1 222 ? -5.722 -43.332 -10.439 1.00 18.77 191 THR A O 1
ATOM 1578 N N . ASP A 1 223 ? -6.394 -41.205 -10.110 1.00 17.56 192 ASP A N 1
ATOM 1579 C CA . ASP A 1 223 ? -5.081 -40.718 -9.711 1.00 17.50 192 ASP A CA 1
ATOM 1580 C C . ASP A 1 223 ? -5.206 -39.321 -9.098 1.00 17.56 192 ASP A C 1
ATOM 1581 O O . ASP A 1 223 ? -6.222 -38.627 -9.237 1.00 17.16 192 ASP A O 1
ATOM 1586 N N . SER A 1 224 ? -4.114 -38.866 -8.471 1.00 17.20 193 SER A N 1
ATOM 1587 C CA . SER A 1 224 ? -4.004 -37.474 -8.081 1.00 17.10 193 SER A CA 1
ATOM 1588 C C . SER A 1 224 ? -3.576 -36.648 -9.300 1.00 17.29 193 SER A C 1
ATOM 1589 O O . SER A 1 224 ? -3.107 -37.204 -10.297 1.00 19.74 193 SER A O 1
ATOM 1592 N N . CYS A 1 225 ? -3.774 -35.327 -9.245 1.00 15.66 194 CYS A N 1
ATOM 1593 C CA . CYS A 1 225 ? -3.479 -34.439 -10.359 1.00 16.87 194 CYS A CA 1
ATOM 1594 C C . CYS A 1 225 ? -3.097 -33.066 -9.814 1.00 15.26 194 CYS A C 1
ATOM 1595 O O . CYS A 1 225 ? -2.960 -32.914 -8.600 1.00 13.55 194 CYS A O 1
ATOM 1598 N N . GLN A 1 226 ? -2.830 -32.100 -10.704 1.00 16.13 195 GLN A N 1
ATOM 1599 C CA . GLN A 1 226 ? -2.433 -30.773 -10.263 1.00 14.62 195 GLN A CA 1
ATOM 1600 C C . GLN A 1 226 ? -3.473 -30.260 -9.280 1.00 14.00 195 GLN A C 1
ATOM 1601 O O . GLN A 1 226 ? -4.676 -30.358 -9.543 1.00 13.93 195 GLN A O 1
ATOM 1607 N N . GLY A 1 227 ? -3.001 -29.668 -8.163 1.00 13.20 196 GLY A N 1
ATOM 1608 C CA . GLY A 1 227 ? -3.942 -29.159 -7.173 1.00 12.46 196 GLY A CA 1
ATOM 1609 C C . GLY A 1 227 ? -4.004 -30.125 -5.990 1.00 12.64 196 GLY A C 1
ATOM 1610 O O . GLY A 1 227 ? -4.329 -29.700 -4.865 1.00 13.22 196 GLY A O 1
ATOM 1611 N N . ASP A 1 228 ? -3.656 -31.394 -6.217 1.00 10.80 197 ASP A N 1
ATOM 1612 C CA . ASP A 1 228 ? -3.740 -32.361 -5.119 1.00 11.14 197 ASP A CA 1
ATOM 1613 C C . ASP A 1 228 ? -2.440 -32.453 -4.316 1.00 10.79 197 ASP A C 1
ATOM 1614 O O . ASP A 1 228 ? -2.378 -33.108 -3.269 1.00 10.41 197 ASP A O 1
ATOM 1619 N N . SER A 1 229 ? -1.392 -31.797 -4.804 1.00 10.91 198 SER A N 1
ATOM 1620 C CA . SER A 1 229 ? -0.117 -31.825 -4.107 1.00 11.53 198 SER A CA 1
ATOM 1621 C C . SER A 1 229 ? -0.279 -31.459 -2.632 1.00 12.36 198 SER A C 1
ATOM 1622 O O . SER A 1 229 ? -1.061 -30.597 -2.273 1.00 13.98 198 SER A O 1
ATOM 1625 N N . GLY A 1 230 ? 0.577 -32.072 -1.818 1.00 12.26 199 GLY A N 1
ATOM 1626 C CA . GLY A 1 230 ? 0.688 -31.803 -0.394 1.00 10.89 199 GLY A CA 1
ATOM 1627 C C . GLY A 1 230 ? -0.348 -32.583 0.412 1.00 11.73 199 GLY A C 1
ATOM 1628 O O . GLY A 1 230 ? -0.234 -32.682 1.623 1.00 11.12 199 GLY A O 1
ATOM 1629 N N . GLY A 1 231 ? -1.386 -33.089 -0.263 1.00 13.85 200 GLY A N 1
ATOM 1630 C CA . GLY A 1 231 ? -2.433 -33.841 0.407 1.00 13.69 200 GLY A CA 1
ATOM 1631 C C . GLY A 1 231 ? -1.994 -35.251 0.792 1.00 13.50 200 GLY A C 1
ATOM 1632 O O . GLY A 1 231 ? -0.945 -35.776 0.352 1.00 13.47 200 GLY A O 1
ATOM 1633 N N . PRO A 1 232 ? -2.843 -35.932 1.597 1.00 12.52 201 PRO A N 1
ATOM 1634 C CA . PRO A 1 232 ? -2.478 -37.237 2.166 1.00 12.52 201 PRO A CA 1
ATOM 1635 C C . PRO A 1 232 ? -2.649 -38.437 1.230 1.00 13.42 201 PRO A C 1
ATOM 1636 O O . PRO A 1 232 ? -3.586 -38.506 0.445 1.00 14.07 201 PRO A O 1
ATOM 1640 N N . LEU A 1 233 ? -1.786 -39.434 1.445 1.00 13.96 202 LEU A N 1
ATOM 1641 C CA . LEU A 1 233 ? -1.990 -40.825 1.028 1.00 15.76 202 LEU A CA 1
ATOM 1642 C C . LEU A 1 233 ? -2.148 -41.647 2.302 1.00 16.77 202 LEU A C 1
ATOM 1643 O O . LEU A 1 233 ? -1.207 -41.824 3.063 1.00 16.95 202 LEU A O 1
ATOM 1648 N N . VAL A 1 234 ? -3.381 -42.089 2.574 1.00 16.35 203 VAL A N 1
ATOM 1649 C CA . VAL A 1 234 ? -3.728 -42.608 3.885 1.00 18.08 203 VAL A CA 1
ATOM 1650 C C . VAL A 1 234 ? -3.910 -44.110 3.769 1.00 20.37 203 VAL A C 1
ATOM 1651 O O . VAL A 1 234 ? -4.647 -44.601 2.907 1.00 19.60 203 VAL A O 1
ATOM 1655 N N . CYS A 1 235 ? -3.277 -44.843 4.686 1.00 20.06 204 CYS A N 1
ATOM 1656 C CA . CYS A 1 235 ? -3.388 -46.290 4.579 1.00 22.92 204 CYS A CA 1
ATOM 1657 C C . CYS A 1 235 ? -3.738 -46.811 5.967 1.00 24.32 204 CYS A C 1
ATOM 1658 O O . CYS A 1 235 ? -3.413 -46.186 6.967 1.00 22.52 204 CYS A O 1
ATOM 1661 N N . SER A 1 236 ? -4.429 -47.946 6.015 1.00 25.60 205 SER A N 1
ATOM 1662 C CA . SER A 1 236 ? -4.551 -48.635 7.285 1.00 31.08 205 SER A CA 1
ATOM 1663 C C . SER A 1 236 ? -3.284 -49.451 7.497 1.00 31.43 205 SER A C 1
ATOM 1664 O O . SER A 1 236 ? -2.878 -50.196 6.609 1.00 36.16 205 SER A O 1
ATOM 1667 N N . LEU A 1 237 ? -2.629 -49.212 8.636 1.00 35.07 206 LEU A N 1
ATOM 1668 C CA . LEU A 1 237 ? -1.324 -49.781 8.939 1.00 40.13 206 LEU A CA 1
ATOM 1669 C C . LEU A 1 237 ? -1.303 -50.083 10.434 1.00 44.41 206 LEU A C 1
ATOM 1670 O O . LEU A 1 237 ? -1.633 -49.214 11.238 1.00 46.83 206 LEU A O 1
ATOM 1675 N N . GLN A 1 238 ? -0.912 -51.317 10.783 1.00 53.32 207 GLN A N 1
ATOM 1676 C CA . GLN A 1 238 ? -1.077 -51.874 12.124 1.00 55.72 207 GLN A CA 1
ATOM 1677 C C . GLN A 1 238 ? -2.429 -51.463 12.715 1.00 52.20 207 GLN A C 1
ATOM 1678 O O . GLN A 1 238 ? -2.523 -51.115 13.889 1.00 54.02 207 GLN A O 1
ATOM 1684 N N . GLY A 1 239 ? -3.466 -51.493 11.865 1.00 51.90 208 GLY A N 1
ATOM 1685 C CA . GLY A 1 239 ? -4.842 -51.223 12.251 1.00 47.08 208 GLY A CA 1
ATOM 1686 C C . GLY A 1 239 ? -5.071 -49.774 12.679 1.00 47.72 208 GLY A C 1
ATOM 1687 O O . GLY A 1 239 ? -5.865 -49.505 13.579 1.00 49.34 208 GLY A O 1
ATOM 1688 N N . ARG A 1 240 ? -4.359 -48.841 12.038 1.00 41.23 209 ARG A N 1
ATOM 1689 C CA . ARG A 1 240 ? -4.539 -47.422 12.303 1.00 34.08 209 AR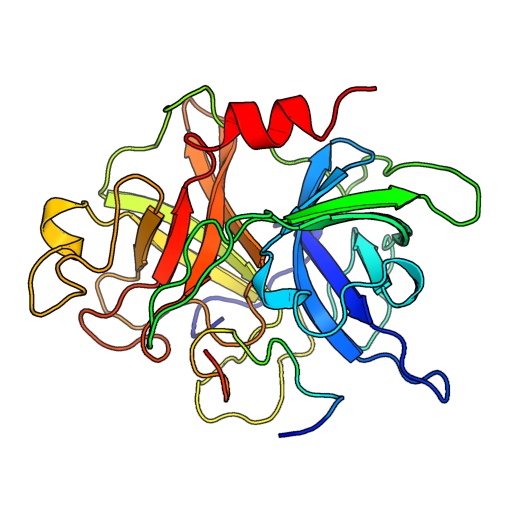G A CA 1
ATOM 1690 C C . ARG A 1 240 ? -4.524 -46.677 10.970 1.00 25.40 209 ARG A C 1
ATOM 1691 O O . ARG A 1 240 ? -3.738 -46.985 10.079 1.00 27.88 209 ARG A O 1
ATOM 1699 N N . MET A 1 241 ? -5.379 -45.681 10.845 1.00 27.77 210 MET A N 1
ATOM 1700 C CA . MET A 1 241 ? -5.296 -44.803 9.685 1.00 27.63 210 MET A CA 1
ATOM 1701 C C . MET A 1 241 ? -4.007 -43.993 9.830 1.00 24.44 210 MET A C 1
ATOM 1702 O O . MET A 1 241 ? -3.799 -43.309 10.832 1.00 28.19 210 MET A O 1
ATOM 1707 N N . THR A 1 242 ? -3.135 -44.107 8.827 1.00 22.23 211 THR A N 1
ATOM 1708 C CA . THR A 1 242 ? -1.790 -43.572 8.926 1.00 20.80 211 THR A CA 1
ATOM 1709 C C . THR A 1 242 ? -1.491 -42.733 7.696 1.00 18.76 211 THR A C 1
ATOM 1710 O O . THR A 1 242 ? -1.843 -43.112 6.595 1.00 18.60 211 THR A O 1
ATOM 1714 N N . LEU A 1 243 ? -0.778 -41.628 7.901 1.00 19.47 212 LEU A N 1
ATOM 1715 C CA . LEU A 1 243 ? -0.268 -40.835 6.795 1.00 17.60 212 LEU A CA 1
ATOM 1716 C C . LEU A 1 243 ? 0.982 -41.498 6.236 1.00 18.56 212 LEU A C 1
ATOM 1717 O O . LEU A 1 243 ? 2.086 -41.249 6.720 1.00 21.17 212 LEU A O 1
ATOM 1722 N N . THR A 1 244 ? 0.792 -42.312 5.215 1.00 18.03 213 THR A N 1
ATOM 1723 C CA . THR A 1 244 ? 1.876 -43.072 4.645 1.00 17.68 213 THR A CA 1
ATOM 1724 C C . THR A 1 244 ? 2.642 -42.207 3.646 1.00 18.12 213 THR A C 1
ATOM 1725 O O . THR A 1 244 ? 3.863 -42.332 3.507 1.00 18.63 213 THR A O 1
ATOM 1729 N N . GLY A 1 245 ? 1.926 -41.326 2.916 1.00 15.84 214 GLY A N 1
ATOM 1730 C CA . GLY A 1 245 ? 2.560 -40.545 1.873 1.00 13.90 214 GLY A CA 1
ATOM 1731 C C . GLY A 1 245 ? 1.966 -39.129 1.805 1.00 15.18 214 GLY A C 1
ATOM 1732 O O . GLY A 1 245 ? 0.931 -38.850 2.414 1.00 14.90 214 GLY A O 1
ATOM 1733 N N . ILE A 1 246 ? 2.643 -38.263 1.063 1.00 15.29 215 ILE A N 1
ATOM 1734 C CA . ILE A 1 246 ? 2.267 -36.899 0.725 1.00 14.26 215 ILE A CA 1
ATOM 1735 C C . ILE A 1 246 ? 2.319 -36.782 -0.786 1.00 13.94 215 ILE A C 1
ATOM 1736 O O . ILE A 1 246 ? 3.373 -37.050 -1.396 1.00 13.65 215 ILE A O 1
ATOM 1741 N N . VAL A 1 247 ? 1.224 -36.309 -1.408 1.00 10.94 216 VAL A N 1
ATOM 1742 C CA . VAL A 1 247 ? 1.201 -36.188 -2.863 1.00 13.02 216 VAL A CA 1
ATOM 1743 C C . VAL A 1 247 ? 2.335 -35.274 -3.334 1.00 14.30 216 VAL A C 1
ATOM 1744 O O . VAL A 1 247 ? 2.419 -34.106 -2.917 1.00 14.50 216 VAL A O 1
ATOM 1748 N N . SER A 1 248 ? 3.204 -35.819 -4.227 1.00 15.37 217 SER A N 1
ATOM 1749 C CA . SER A 1 248 ? 4.423 -35.112 -4.595 1.00 15.43 217 SER A CA 1
ATOM 1750 C C . SER A 1 248 ? 4.545 -34.909 -6.106 1.00 16.48 217 SER A C 1
ATOM 1751 O O . SER A 1 248 ? 4.565 -33.769 -6.532 1.00 16.65 217 SER A O 1
ATOM 1754 N N . TRP A 1 249 ? 4.657 -35.972 -6.915 1.00 17.22 218 TRP A N 1
ATOM 1755 C CA . TRP A 1 249 ? 4.953 -35.768 -8.325 1.00 17.43 218 TRP A CA 1
ATOM 1756 C C . TRP A 1 249 ? 4.451 -36.948 -9.147 1.00 17.38 218 TRP A C 1
ATOM 1757 O O . TRP A 1 249 ? 3.913 -37.916 -8.615 1.00 14.97 218 TRP A O 1
ATOM 1768 N N . GLY A 1 250 ? 4.592 -36.800 -10.468 1.00 17.78 219 GLY A N 1
ATOM 1769 C CA . GLY A 1 250 ? 4.251 -37.871 -11.385 1.00 17.38 219 GLY A CA 1
ATOM 1770 C C . GLY A 1 250 ? 4.170 -37.314 -12.796 1.00 18.50 219 GLY A C 1
ATOM 1771 O O . GLY A 1 250 ? 4.069 -36.102 -12.996 1.00 20.86 219 GLY A O 1
ATOM 1772 N N . ARG A 1 251 ? 4.247 -38.201 -13.788 1.00 19.89 220 ARG A N 1
ATOM 1773 C CA . ARG A 1 251 ? 4.123 -37.732 -15.165 1.00 20.59 220 ARG A CA 1
ATOM 1774 C C . ARG A 1 251 ? 2.664 -37.769 -15.603 1.00 20.90 220 ARG A C 1
ATOM 1775 O O . ARG A 1 251 ? 2.034 -38.829 -15.599 1.00 21.70 220 ARG A O 1
ATOM 1783 N N . GLY A 1 252 ? 2.143 -36.597 -15.962 1.00 18.64 221 GLY A N 1
ATOM 1784 C CA . GLY A 1 252 ? 0.725 -36.442 -16.272 1.00 19.69 221 GLY A CA 1
ATOM 1785 C C . GLY A 1 252 ? -0.131 -36.856 -15.071 1.00 20.74 221 GLY A C 1
ATOM 1786 O O . GLY A 1 252 ? 0.336 -36.870 -13.930 1.00 19.69 221 GLY A O 1
ATOM 1787 N N . CYS A 1 253 ? -1.385 -37.233 -15.330 1.00 19.16 222 CYS A N 1
ATOM 1788 C CA . CYS A 1 253 ? -2.252 -37.751 -14.284 1.00 19.16 222 CYS A CA 1
ATOM 1789 C C . CYS A 1 253 ? -3.066 -38.903 -14.877 1.00 18.85 222 CYS A C 1
ATOM 1790 O O . CYS A 1 253 ? -3.648 -38.717 -15.938 1.00 19.66 222 CYS A O 1
ATOM 1793 N N . ALA A 1 254 ? -3.086 -40.068 -14.210 1.00 19.03 223 ALA A N 1
ATOM 1794 C CA . ALA A 1 254 ? -3.841 -41.240 -14.657 1.00 18.96 223 ALA A CA 1
ATOM 1795 C C . ALA A 1 254 ? -3.365 -41.728 -16.030 1.00 23.46 223 ALA A C 1
ATOM 1796 O O . ALA A 1 254 ? -4.182 -42.163 -16.844 1.00 21.27 223 ALA A O 1
ATOM 1798 N N . LEU A 1 255 ? -2.046 -41.691 -16.262 1.00 24.67 224 LEU A N 1
ATOM 1799 C CA . LEU A 1 255 ? -1.425 -42.253 -17.462 1.00 24.20 224 LEU A CA 1
ATOM 1800 C C . LEU A 1 255 ? -0.903 -43.642 -17.100 1.00 26.67 224 LEU A C 1
ATOM 1801 O O . LEU A 1 255 ? -0.428 -43.865 -15.989 1.00 25.86 224 LEU A O 1
ATOM 1806 N N . LYS A 1 256 ? -1.036 -44.587 -18.049 1.00 29.04 225 LYS A N 1
ATOM 1807 C CA . LYS A 1 256 ? -0.546 -45.955 -17.946 1.00 25.84 225 LYS A CA 1
ATOM 1808 C C . LYS A 1 256 ? 0.935 -45.963 -17.586 1.00 22.03 225 LYS A C 1
ATOM 1809 O O . LYS A 1 256 ? 1.707 -45.248 -18.209 1.00 22.56 225 LYS A O 1
ATOM 1815 N N . ASP A 1 257 ? 1.280 -46.787 -16.586 1.00 23.10 226 ASP A N 1
ATOM 1816 C CA . ASP A 1 257 ? 2.638 -47.045 -16.121 1.00 24.05 226 ASP A CA 1
ATOM 1817 C C . ASP A 1 257 ? 3.267 -45.782 -15.536 1.00 23.01 226 ASP A C 1
ATOM 1818 O O . ASP A 1 257 ? 4.487 -45.694 -15.470 1.00 24.13 226 ASP A O 1
ATOM 1823 N N . LYS A 1 258 ? 2.439 -44.795 -15.155 1.00 21.48 227 LYS A N 1
ATOM 1824 C CA . LYS A 1 258 ? 2.972 -43.554 -14.599 1.00 21.07 227 LYS A CA 1
ATOM 1825 C C . LYS A 1 258 ? 2.267 -43.268 -13.265 1.00 21.52 227 LYS A C 1
ATOM 1826 O O . LYS A 1 258 ? 1.367 -42.424 -13.197 1.00 21.50 227 LYS A O 1
ATOM 1832 N N . PRO A 1 259 ? 2.627 -43.985 -12.177 1.00 20.54 228 PRO A N 1
ATOM 1833 C CA . PRO A 1 259 ? 1.911 -43.864 -10.909 1.00 18.82 228 PRO A CA 1
ATOM 1834 C C . PRO A 1 259 ? 2.069 -42.479 -10.277 1.00 17.69 228 PRO A C 1
ATOM 1835 O O . PRO A 1 259 ? 2.909 -41.691 -10.691 1.00 14.74 228 PRO A O 1
ATOM 1839 N N . GLY A 1 260 ? 1.237 -42.187 -9.273 1.00 16.87 229 GLY A N 1
ATOM 1840 C CA . GLY A 1 260 ? 1.553 -41.050 -8.418 1.00 16.68 229 GLY A CA 1
ATOM 1841 C C . GLY A 1 260 ? 2.803 -41.361 -7.607 1.00 16.66 229 GLY A C 1
ATOM 1842 O O . GLY A 1 260 ? 2.987 -42.519 -7.230 1.00 15.90 229 GLY A O 1
ATOM 1843 N N . VAL A 1 261 ? 3.640 -40.332 -7.339 1.00 15.47 230 VAL A N 1
ATOM 1844 C CA . VAL A 1 261 ? 4.755 -40.497 -6.428 1.00 15.38 230 VAL A CA 1
ATOM 1845 C C . VAL A 1 261 ? 4.546 -39.616 -5.199 1.00 14.80 230 VAL A C 1
ATOM 1846 O O . VAL A 1 261 ? 4.125 -38.456 -5.317 1.00 15.98 230 VAL A O 1
ATOM 1850 N N . TYR A 1 262 ? 4.806 -40.218 -4.045 1.00 15.50 231 TYR A N 1
ATOM 1851 C CA . TYR A 1 262 ? 4.405 -39.672 -2.754 1.00 16.68 231 TYR A CA 1
ATOM 1852 C C . TYR A 1 262 ? 5.651 -39.616 -1.906 1.00 18.48 231 TYR A C 1
ATOM 1853 O O . TYR A 1 262 ? 6.433 -40.573 -1.946 1.00 18.07 231 TYR A O 1
ATOM 1862 N N . THR A 1 263 ? 5.823 -38.519 -1.156 1.00 17.73 232 THR A N 1
ATOM 1863 C CA . THR A 1 263 ? 6.905 -38.505 -0.186 1.00 17.74 232 THR A CA 1
ATOM 1864 C C . THR A 1 263 ? 6.645 -39.575 0.872 1.00 18.15 232 THR A C 1
ATOM 1865 O O . THR A 1 263 ? 5.547 -39.678 1.429 1.00 16.65 232 THR A O 1
ATOM 1869 N N . ARG A 1 264 ? 7.669 -40.417 1.140 1.00 17.70 233 ARG A N 1
ATOM 1870 C CA . ARG A 1 264 ? 7.516 -41.539 2.048 1.00 16.62 233 ARG A CA 1
ATOM 1871 C C . ARG A 1 264 ? 7.693 -41.103 3.507 1.00 18.95 233 ARG A C 1
ATOM 1872 O O . ARG A 1 264 ? 8.793 -41.059 4.047 1.00 19.03 233 ARG A O 1
ATOM 1880 N N . VAL A 1 265 ? 6.592 -40.831 4.186 1.00 17.46 234 VAL A N 1
ATOM 1881 C CA . VAL A 1 265 ? 6.582 -40.201 5.500 1.00 17.86 234 VAL A CA 1
ATOM 1882 C C . VAL A 1 265 ? 7.403 -40.974 6.556 1.00 18.67 234 VAL A C 1
ATOM 1883 O O . VAL A 1 265 ? 8.114 -40.375 7.378 1.00 17.39 234 VAL A O 1
ATOM 1887 N N . SER A 1 266 ? 7.350 -42.304 6.525 1.00 22.61 235 SER A N 1
ATOM 1888 C CA . SER A 1 266 ? 7.994 -43.092 7.575 1.00 22.80 235 SER A CA 1
ATOM 1889 C C . SER A 1 266 ? 9.522 -42.968 7.509 1.00 24.89 235 SER A C 1
ATOM 1890 O O . SER A 1 266 ? 10.227 -43.401 8.414 1.00 27.10 235 SER A O 1
ATOM 1893 N N . HIS A 1 267 ? 10.018 -42.380 6.435 1.00 22.53 236 HIS A N 1
ATOM 1894 C CA . HIS A 1 267 ? 11.446 -42.186 6.269 1.00 23.05 236 HIS A CA 1
ATOM 1895 C C . HIS A 1 267 ? 11.820 -40.736 6.573 1.00 20.71 236 HIS A C 1
ATOM 1896 O O . HIS A 1 267 ? 12.954 -40.330 6.283 1.00 21.87 236 HIS A O 1
ATOM 1903 N N . PHE A 1 268 ? 10.885 -39.961 7.165 1.00 20.32 237 PHE A N 1
ATOM 1904 C CA . PHE A 1 268 ? 11.132 -38.552 7.457 1.00 20.17 237 PHE A CA 1
ATOM 1905 C C . PHE A 1 268 ? 10.850 -38.206 8.920 1.00 22.61 237 PHE A C 1
ATOM 1906 O O . PHE A 1 268 ? 10.717 -37.027 9.280 1.00 23.65 237 PHE A O 1
ATOM 1914 N N . LEU A 1 269 ? 10.805 -39.232 9.781 1.00 22.01 238 LEU A N 1
ATOM 1915 C CA . LEU A 1 269 ? 10.369 -38.995 11.145 1.00 22.65 238 LEU A CA 1
ATOM 1916 C C . LEU A 1 269 ? 11.369 -38.075 11.847 1.00 22.30 238 LEU A C 1
ATOM 1917 O O . LEU A 1 269 ? 10.940 -37.187 12.572 1.00 23.20 238 LEU A O 1
ATOM 1922 N N . PRO A 1 270 ? 12.715 -38.207 11.659 1.00 26.71 239 PRO A N 1
ATOM 1923 C CA . PRO A 1 270 ? 13.672 -37.308 12.305 1.00 27.17 239 PRO A CA 1
ATOM 1924 C C . PRO A 1 270 ? 13.562 -35.855 11.856 1.00 24.86 239 PRO A C 1
ATOM 1925 O O . PRO A 1 270 ? 13.641 -34.972 12.717 1.00 25.83 239 PRO A O 1
ATOM 1929 N N . TRP A 1 271 ? 13.362 -35.631 10.534 1.00 24.32 240 TRP A N 1
ATOM 1930 C CA . TRP A 1 271 ? 13.095 -34.301 10.003 1.00 21.10 240 TRP A CA 1
ATOM 1931 C C . TRP A 1 271 ? 11.842 -33.738 10.665 1.00 21.56 240 TRP A C 1
ATOM 1932 O O . TRP A 1 271 ? 11.819 -32.576 11.073 1.00 22.03 240 TRP A O 1
ATOM 1943 N N . ILE A 1 272 ? 10.765 -34.540 10.714 1.00 20.46 241 ILE A N 1
ATOM 1944 C CA . ILE A 1 272 ? 9.505 -34.068 11.283 1.00 20.35 241 ILE A CA 1
ATOM 1945 C C . ILE A 1 272 ? 9.685 -33.782 12.785 1.00 23.72 241 ILE A C 1
ATOM 1946 O O . ILE A 1 272 ? 9.213 -32.762 13.298 1.00 25.55 241 ILE A O 1
ATOM 1951 N N . ARG A 1 273 ? 10.405 -34.675 13.470 1.00 26.48 242 ARG A N 1
ATOM 1952 C CA . ARG A 1 273 ? 10.648 -34.546 14.906 1.00 32.18 242 ARG A CA 1
ATOM 1953 C C . ARG A 1 273 ? 11.505 -33.311 15.198 1.00 27.68 242 ARG A C 1
ATOM 1954 O O . ARG A 1 273 ? 11.168 -32.498 16.046 1.00 32.59 242 ARG A O 1
ATOM 1962 N N . SER A 1 274 ? 12.599 -33.146 14.470 1.00 33.92 243 SER A N 1
ATOM 1963 C CA . SER A 1 274 ? 13.541 -32.084 14.778 1.00 31.17 243 SER A CA 1
ATOM 1964 C C . SER A 1 274 ? 12.979 -30.715 14.395 1.00 35.52 243 SER A C 1
ATOM 1965 O O . SER A 1 274 ? 13.604 -29.696 14.681 1.00 38.72 243 SER A O 1
ATOM 1968 N N . HIS A 1 275 ? 11.820 -30.678 13.717 1.00 28.56 244 HIS A N 1
ATOM 1969 C CA . HIS A 1 275 ? 11.295 -29.380 13.329 1.00 27.71 244 HIS A CA 1
ATOM 1970 C C . HIS A 1 275 ? 10.007 -29.043 14.068 1.00 27.51 244 HIS A C 1
ATOM 1971 O O . HIS A 1 275 ? 9.507 -27.943 13.867 1.00 28.99 244 HIS A O 1
ATOM 1978 N N . THR A 1 276 ? 9.441 -29.989 14.841 1.00 26.14 245 THR A N 1
ATOM 1979 C CA . THR A 1 276 ? 8.174 -29.752 15.524 1.00 26.24 245 THR A CA 1
ATOM 1980 C C . THR A 1 276 ? 8.304 -29.774 17.053 1.00 29.32 245 THR A C 1
ATOM 1981 O O . THR A 1 276 ? 7.293 -29.798 17.751 1.00 31.20 245 THR A O 1
ATOM 1985 N N . LYS A 1 277 ? 9.526 -29.746 17.593 1.00 32.27 246 LYS A N 1
ATOM 1986 C CA . LYS A 1 277 ? 9.701 -29.789 19.044 1.00 33.51 246 LYS A CA 1
ATOM 1987 C C . LYS A 1 277 ? 9.049 -28.577 19.713 1.00 34.81 246 LYS A C 1
ATOM 1988 O O . LYS A 1 277 ? 9.075 -27.477 19.170 1.00 33.91 246 LYS A O 1
ATOM 1994 N N . GLU A 1 278 ? 8.528 -28.779 20.931 1.00 38.50 247 GLU A N 1
ATOM 1995 C CA . GLU A 1 278 ? 7.741 -27.776 21.638 1.00 46.50 247 GLU A CA 1
ATOM 1996 C C . GLU A 1 278 ? 8.661 -26.810 22.397 1.00 46.18 247 GLU A C 1
ATOM 1997 O O . GLU A 1 278 ? 9.812 -27.211 22.645 1.00 44.30 247 GLU A O 1
ATOM 2003 N N . CYS B 2 1 ? -0.304 -19.283 -17.413 1.00 60.40 2 CYS B N 1
ATOM 2004 C CA . CYS B 2 1 ? 0.458 -19.340 -16.127 1.00 58.86 2 CYS B CA 1
ATOM 2005 C C . CYS B 2 1 ? 0.572 -17.931 -15.550 1.00 50.42 2 CYS B C 1
ATOM 2006 O O . CYS B 2 1 ? 0.851 -16.983 -16.275 1.00 49.83 2 CYS B O 1
ATOM 2009 N N . SER B 2 2 ? 0.330 -17.806 -14.242 1.00 48.26 3 SER B N 1
ATOM 2010 C CA . SER B 2 2 ? 0.285 -16.513 -13.575 1.00 45.30 3 SER B CA 1
ATOM 2011 C C . SER B 2 2 ? 0.464 -16.696 -12.074 1.00 42.38 3 SER B C 1
ATOM 2012 O O . SER B 2 2 ? 0.615 -17.815 -11.600 1.00 40.29 3 SER B O 1
ATOM 2015 N N . ARG B 2 3 ? 0.394 -15.583 -11.337 1.00 40.37 4 ARG B N 1
ATOM 2016 C CA . ARG B 2 3 ? 0.583 -15.593 -9.897 1.00 41.89 4 ARG B CA 1
ATOM 2017 C C . ARG B 2 3 ? -0.560 -16.339 -9.203 1.00 41.84 4 ARG B C 1
ATOM 2018 O O . ARG B 2 3 ? -0.426 -16.684 -8.028 1.00 42.21 4 ARG B O 1
ATOM 2026 N N . TYR B 2 4 ? -1.685 -16.553 -9.909 1.00 39.76 5 TYR B N 1
ATOM 2027 C CA . TYR B 2 4 ? -2.856 -17.191 -9.313 1.00 38.98 5 TYR B CA 1
ATOM 2028 C C . TYR B 2 4 ? -2.919 -18.682 -9.632 1.00 34.66 5 TYR B C 1
ATOM 2029 O O . TYR B 2 4 ? -3.931 -19.333 -9.375 1.00 32.49 5 TYR B O 1
ATOM 2038 N N . GLU B 2 5 ? -1.838 -19.232 -10.182 1.00 31.27 6 GLU B N 1
ATOM 2039 C CA . GLU B 2 5 ? -1.920 -20.626 -10.567 1.00 28.79 6 GLU B CA 1
ATOM 2040 C C . GLU B 2 5 ? -2.047 -21.433 -9.280 1.00 25.60 6 GLU B C 1
ATOM 2041 O O . GLU B 2 5 ? -1.484 -21.080 -8.248 1.00 24.33 6 GLU B O 1
ATOM 2047 N N . VAL B 2 6 ? -2.870 -22.474 -9.345 1.00 22.42 7 VAL B N 1
ATOM 2048 C CA . VAL B 2 6 ? -2.935 -23.447 -8.268 1.00 18.62 7 VAL B CA 1
ATOM 2049 C C . VAL B 2 6 ? -1.814 -24.455 -8.498 1.00 15.62 7 VAL B C 1
ATOM 2050 O O . VAL B 2 6 ? -1.673 -24.986 -9.603 1.00 16.28 7 VAL B O 1
ATOM 2054 N N . ASP B 2 7 ? -1.081 -24.785 -7.421 1.00 15.87 8 ASP B N 1
ATOM 2055 C CA . ASP B 2 7 ? -0.138 -25.893 -7.413 1.00 16.64 8 ASP B CA 1
ATOM 2056 C C . ASP B 2 7 ? 0.681 -25.925 -8.708 1.00 17.43 8 ASP B C 1
ATOM 2057 O O . ASP B 2 7 ? 0.707 -26.932 -9.435 1.00 17.08 8 ASP B O 1
ATOM 2062 N N . CYS B 2 8 ? 1.437 -24.847 -8.935 1.00 19.79 9 CYS B N 1
ATOM 2063 C CA . CYS B 2 8 ? 2.064 -24.654 -10.235 1.00 21.87 9 CYS B CA 1
ATOM 2064 C C . CYS B 2 8 ? 3.193 -25.658 -10.494 1.00 22.28 9 CYS B C 1
ATOM 2065 O O . CYS B 2 8 ? 3.588 -25.871 -11.644 1.00 25.15 9 CYS B O 1
ATOM 2068 N N . ARG B 2 9 ? 3.736 -26.283 -9.431 1.00 18.93 10 ARG B N 1
ATOM 2069 C CA . ARG B 2 9 ? 4.783 -27.286 -9.570 1.00 17.37 10 ARG B CA 1
ATOM 2070 C C . ARG B 2 9 ? 4.245 -28.694 -9.340 1.00 15.37 10 ARG B C 1
ATOM 2071 O O . ARG B 2 9 ? 5.017 -29.650 -9.193 1.00 15.46 10 ARG B O 1
ATOM 2079 N N . GLY B 2 10 ? 2.910 -28.813 -9.324 1.00 14.44 11 GLY B N 1
ATOM 2080 C CA . GLY B 2 10 ? 2.305 -30.127 -9.162 1.00 14.38 11 GLY B CA 1
ATOM 2081 C C . GLY B 2 10 ? 2.280 -30.893 -10.480 1.00 18.19 11 GLY B C 1
ATOM 2082 O O . GLY B 2 10 ? 2.615 -30.346 -11.533 1.00 18.15 11 GLY B O 1
ATOM 2083 N N . ARG B 2 11 ? 1.798 -32.142 -10.410 1.00 22.45 12 ARG B N 1
ATOM 2084 C CA . ARG B 2 11 ? 1.838 -33.045 -11.544 1.00 22.95 12 ARG B CA 1
ATOM 2085 C C . ARG B 2 11 ? 0.946 -32.504 -12.656 1.00 24.18 12 ARG B C 1
ATOM 2086 O O . ARG B 2 11 ? -0.199 -32.141 -12.433 1.00 26.62 12 ARG B O 1
ATOM 2094 N N . GLY B 2 12 ? 1.530 -32.375 -13.849 1.00 26.30 13 GLY B N 1
ATOM 2095 C CA . GLY B 2 12 ? 0.815 -31.782 -14.958 1.00 27.05 13 GLY B CA 1
ATOM 2096 C C . GLY B 2 12 ? 0.826 -30.259 -14.924 1.00 28.28 13 GLY B C 1
ATOM 2097 O O . GLY B 2 12 ? 0.299 -29.633 -15.844 1.00 28.12 13 GLY B O 1
ATOM 2098 N N . GLY B 2 13 ? 1.426 -29.655 -13.885 1.00 23.96 14 GLY B N 1
ATOM 2099 C CA . GLY B 2 13 ? 1.468 -28.199 -13.797 1.00 24.76 14 GLY B CA 1
ATOM 2100 C C . GLY B 2 13 ? 2.518 -27.588 -14.736 1.00 27.15 14 GLY B C 1
ATOM 2101 O O . GLY B 2 13 ? 3.305 -28.330 -15.305 1.00 27.82 14 GLY B O 1
ATOM 2102 N N . PRO B 2 14 ? 2.559 -26.249 -14.957 1.00 27.99 15 PRO B N 1
ATOM 2103 C CA . PRO B 2 14 ? 3.577 -25.642 -15.826 1.00 32.16 15 PRO B CA 1
ATOM 2104 C C . PRO B 2 14 ? 5.022 -25.937 -15.428 1.00 37.24 15 PRO B C 1
ATOM 2105 O O . PRO B 2 14 ? 5.902 -26.026 -16.288 1.00 32.45 15 PRO B O 1
ATOM 2109 N N . CYS B 2 15 ? 5.247 -26.102 -14.119 1.00 35.21 16 CYS B N 1
ATOM 2110 C CA . CYS B 2 15 ? 6.588 -26.369 -13.632 1.00 35.02 16 CYS B CA 1
ATOM 2111 C C . CYS B 2 15 ? 6.642 -27.641 -12.790 1.00 31.49 16 CYS B C 1
ATOM 2112 O O . CYS B 2 15 ? 7.480 -27.754 -11.902 1.00 33.76 16 CYS B O 1
ATOM 2115 N N . GLY B 2 16 ? 5.789 -28.619 -13.120 1.00 32.28 17 GLY B N 1
ATOM 2116 C CA . GLY B 2 16 ? 5.704 -29.864 -12.372 1.00 31.85 17 GLY B CA 1
ATOM 2117 C C . GLY B 2 16 ? 6.653 -30.905 -12.936 1.00 35.35 17 GLY B C 1
ATOM 2118 O O . GLY B 2 16 ? 6.673 -32.054 -12.408 1.00 41.76 17 GLY B O 1
#

Nearest PDB structures (foldseek):
  7zrr-assembly1_B  TM=1.067E+00  e=1.594E-01  Homo sapiens
  7zrt-assembly1_B  TM=9.586E-01  e=3.978E-01  synthetic construct
  4h42-assembly1_U  TM=9.964E-01  e=3.080E-49  Homo sapiens
  1sc8-assembly1_U  TM=9.983E-01  e=2.332E-48  Homo sapiens
  3mwi-assembly1_U  TM=9.976E-01  e=3.211E-48  Homo sapiens

B-factor: mean 24.83, std 10.42, range [9.83, 73.67]

Secondary structure (DSSP, 8-state):
-BSSEE--GGGSTTEEEEEEE-TTS-EEEEEEEEEEETTEEEE-GGGTTTS--GGGEEEEES--BSSS--TT-EEEEEEEEEE-TT-EE-SS-EES--EEEEEE-TTS-----BTTB---BPPPTT--PPTT-EEEEEES--SSTT-SS--SB-EEEEEEEE-HHHHTSTTTTGGG--TTEEEEE-TTS--B--TT-TT-EEEEEETTEEEEEEEEEE-SSSSBTTB-EEEEEGGG-HHHHHHHH--/--TT-SSTTSTTSTT-

InterPro domains:
  IPR000001 Kringle [PF00051] (70-151)
  IPR000001 Kringle [PS50070] (69-151)
  IPR000001 Kringle [SM00130] (68-153)
  IPR000001 Kringle [cd00108] (67-152)
  IPR000742 EGF-like domain [PS00022] (51-62)
  IPR000742 EGF-like domain [PS50026] (27-63)
  IPR001254 Serine proteases, trypsin domain [PF00089] (179-419)
  IPR001254 Serine proteases, trypsin domain [PS50240] (179-424)
  IPR001254 Serine proteases, trypsin domain [SM00020] (178-419)
  IPR001254 Serine proteases, trypsin domain [cd00190] (179-422)
  IPR001314 Peptidase S1A, chymotrypsin family [PR00722] (210-225)
  IPR001314 Peptidase S1A, chymotrypsin family [PR00722] (271-285)
  IPR001314 Peptidase S1A, chymotrypsin family [PR00722] (369-381)
  IPR009003 Peptidase S1, PA clan [SSF50494] (166-423)
  IPR013806 Kringle-like fold [SSF57440] (48-161)
  IPR018056 Kringle, conserved site [PS00021] (121-133)
  IPR018114 Serine proteases, trypsin family, histidine active site [PS00134] (220-225)
  IPR033116 Serine proteases, trypsin family, serine active site [PS00135] (370-381)
  IPR038178 Kringle superfamily [G3DSA:2.40.20.10] (70-163)
  IPR050127 Serine Proteases (Peptidase S1 Family) [PTHR24264] (49-425)

Radius of gyration: 16.53 Å; Cα contacts (8 Å, |Δi|>4): 744; chains: 2; bounding box: 38×47×41 Å